Protein AF-0000000068885981 (afdb_homodimer)

InterPro domains:
  IPR002775 DNA/RNA-binding protein Alba-like [PF01918] (12-82)

Structure (mmCIF, N/CA/C/O backbone):
data_AF-0000000068885981-model_v1
#
loop_
_entity.id
_entity.type
_entity.pdbx_description
1 polymer '(Perigord truffle) hypothetical protein'
#
loop_
_atom_site.group_PDB
_atom_site.id
_atom_site.type_symbol
_atom_site.label_atom_id
_atom_site.label_alt_id
_atom_site.label_comp_id
_atom_site.label_asym_id
_atom_site.label_entity_id
_atom_site.label_seq_id
_atom_site.pdbx_PDB_ins_code
_atom_site.Cartn_x
_atom_site.Cartn_y
_atom_site.Cartn_z
_atom_site.occupancy
_atom_site.B_iso_or_equiv
_atom_site.auth_seq_id
_atom_site.auth_comp_id
_atom_site.auth_asym_id
_atom_site.auth_atom_id
_atom_site.pdbx_PDB_model_num
ATOM 1 N N . MET A 1 1 ? -24.219 -16.062 10.859 1 41.56 1 MET A N 1
ATOM 2 C CA . MET A 1 1 ? -23.25 -16.016 9.758 1 41.56 1 MET A CA 1
ATOM 3 C C . MET A 1 1 ? -21.891 -15.562 10.242 1 41.56 1 MET A C 1
ATOM 5 O O . MET A 1 1 ? -21.781 -14.555 10.938 1 41.56 1 MET A O 1
ATOM 9 N N . ASP A 1 2 ? -21.031 -16.375 10.609 1 55.06 2 ASP A N 1
ATOM 10 C CA . ASP A 1 2 ? -19.75 -16.172 11.273 1 55.06 2 ASP A CA 1
ATOM 11 C C . ASP A 1 2 ? -18.938 -15.062 10.594 1 55.06 2 ASP A C 1
ATOM 13 O O . ASP A 1 2 ? -18.734 -15.102 9.383 1 55.06 2 ASP A O 1
ATOM 17 N N . SER A 1 3 ? -18.906 -13.836 11.117 1 69.44 3 SER A N 1
ATOM 18 C CA . SER A 1 3 ? -18.312 -12.594 10.656 1 69.44 3 SER A CA 1
ATOM 19 C C . SER A 1 3 ? -16.859 -12.812 10.227 1 69.44 3 SER A C 1
ATOM 21 O O . SER A 1 3 ? -16.094 -13.477 10.922 1 69.44 3 SER A O 1
ATOM 23 N N . PHE A 1 4 ? -16.562 -12.805 8.914 1 81.62 4 PHE A N 1
ATOM 24 C CA . PHE A 1 4 ? -15.203 -12.938 8.383 1 81.62 4 PHE A CA 1
ATOM 25 C C . PHE A 1 4 ? -14.227 -12.086 9.188 1 81.62 4 PHE A C 1
ATOM 27 O O . PHE A 1 4 ? -14.492 -10.906 9.445 1 81.62 4 PHE A O 1
ATOM 34 N N . ASP A 1 5 ? -13.242 -12.789 9.75 1 86.81 5 ASP A N 1
ATOM 35 C CA . ASP A 1 5 ? -12.164 -12.133 10.484 1 86.81 5 ASP A CA 1
ATOM 36 C C . ASP A 1 5 ? -10.875 -12.117 9.664 1 86.81 5 ASP A C 1
ATOM 38 O O . ASP A 1 5 ? -10.273 -13.164 9.422 1 86.81 5 ASP A O 1
ATOM 42 N N . PRO A 1 6 ? -10.359 -10.914 9.297 1 87.25 6 PRO A N 1
ATOM 43 C CA . PRO A 1 6 ? -9.133 -10.82 8.508 1 87.25 6 PRO A CA 1
ATOM 44 C C . PRO A 1 6 ? -7.938 -11.484 9.195 1 87.25 6 PRO A C 1
ATOM 46 O O . PRO A 1 6 ? -6.992 -11.898 8.523 1 87.25 6 PRO A O 1
ATOM 49 N N . SER A 1 7 ? -8 -11.539 10.508 1 86.44 7 SER A N 1
ATOM 50 C CA . SER A 1 7 ? -6.895 -12.125 11.258 1 86.44 7 SER A CA 1
ATOM 51 C C . SER A 1 7 ? -6.809 -13.625 11.039 1 86.44 7 SER A C 1
ATOM 53 O O . SER A 1 7 ? -5.801 -14.25 11.375 1 86.44 7 SER A O 1
ATOM 55 N N . SER A 1 8 ? -7.82 -14.289 10.484 1 89.19 8 SER A N 1
ATOM 56 C CA . SER A 1 8 ? -7.828 -15.719 10.211 1 89.19 8 SER A CA 1
ATOM 57 C C . SER A 1 8 ? -7.039 -16.047 8.945 1 89.19 8 SER A C 1
ATOM 59 O O . SER A 1 8 ? -6.727 -17.203 8.688 1 89.19 8 SER A O 1
ATOM 61 N N . ILE A 1 9 ? -6.707 -15.031 8.188 1 94.44 9 ILE A N 1
ATOM 62 C CA . ILE A 1 9 ? -5.957 -15.242 6.953 1 94.44 9 ILE A CA 1
ATOM 63 C C . ILE A 1 9 ? -4.5 -15.555 7.281 1 94.44 9 ILE A C 1
ATOM 65 O O . ILE A 1 9 ? -3.859 -14.836 8.055 1 94.44 9 ILE A O 1
ATOM 69 N N . PRO A 1 10 ? -3.988 -16.734 6.762 1 95.56 10 PRO A N 1
ATOM 70 C CA . PRO A 1 10 ? -2.568 -17.031 6.973 1 95.56 10 PRO A CA 1
ATOM 71 C C . PRO A 1 10 ? -1.664 -15.859 6.594 1 95.56 10 PRO A C 1
ATOM 73 O O . PRO A 1 10 ? -1.865 -15.227 5.551 1 95.56 10 PRO A O 1
ATOM 76 N N . THR A 1 11 ? -0.691 -15.586 7.445 1 96.94 11 THR A N 1
ATOM 77 C CA . THR A 1 11 ? 0.156 -14.414 7.273 1 96.94 11 THR A CA 1
ATOM 78 C C . THR A 1 11 ? 1.596 -14.82 6.98 1 96.94 11 THR A C 1
ATOM 80 O O . THR A 1 11 ? 2.129 -15.734 7.613 1 96.94 11 THR A O 1
ATOM 83 N N . VAL A 1 12 ? 2.17 -14.188 5.996 1 97.69 12 VAL A N 1
ATOM 84 C CA . VAL A 1 12 ? 3.596 -14.273 5.695 1 97.69 12 VAL A CA 1
ATOM 85 C C . VAL A 1 12 ? 4.277 -12.945 6.027 1 97.69 12 VAL A C 1
ATOM 87 O O . VAL A 1 12 ? 4.102 -11.961 5.312 1 97.69 12 VAL A O 1
ATOM 90 N N . SER A 1 13 ? 5.027 -12.945 7.055 1 97.25 13 SER A N 1
ATOM 91 C CA . SER A 1 13 ? 5.766 -11.75 7.449 1 97.25 13 SER A CA 1
ATOM 92 C C . SER A 1 13 ? 7.086 -11.641 6.691 1 97.25 13 SER A C 1
ATOM 94 O O . SER A 1 13 ? 7.812 -12.625 6.555 1 97.25 13 SER A O 1
ATOM 96 N N . ILE A 1 14 ? 7.391 -10.445 6.289 1 97.5 14 ILE A N 1
ATOM 97 C CA . ILE A 1 14 ? 8.586 -10.227 5.488 1 97.5 14 ILE A CA 1
ATOM 98 C C . ILE A 1 14 ? 9.617 -9.438 6.305 1 97.5 14 ILE A C 1
ATOM 100 O O . ILE A 1 14 ? 9.289 -8.406 6.895 1 97.5 14 ILE A O 1
ATOM 104 N N . ILE A 1 15 ? 10.781 -9.93 6.293 1 95.31 15 ILE A N 1
ATOM 105 C CA . ILE A 1 15 ? 11.906 -9.203 6.867 1 95.31 15 ILE A CA 1
ATOM 106 C C . ILE A 1 15 ? 13.031 -9.102 5.84 1 95.31 15 ILE A C 1
ATOM 108 O O . ILE A 1 15 ? 12.961 -9.703 4.77 1 95.31 15 ILE A O 1
ATOM 112 N N . SER A 1 16 ? 14.102 -8.359 6.195 1 93.06 16 SER A N 1
ATOM 113 C CA . SER A 1 16 ? 15.164 -8.031 5.25 1 93.06 16 SER A CA 1
ATOM 114 C C . SER A 1 16 ? 15.922 -9.281 4.82 1 93.06 16 SER A C 1
ATOM 116 O O . SER A 1 16 ? 16.391 -9.367 3.684 1 93.06 16 SER A O 1
ATOM 118 N N . SER A 1 17 ? 15.992 -10.234 5.637 1 94.56 17 SER A N 1
ATOM 119 C CA . SER A 1 17 ? 16.828 -11.398 5.367 1 94.56 17 SER A CA 1
ATOM 120 C C . SER A 1 17 ? 16.078 -12.43 4.527 1 94.56 17 SER A C 1
ATOM 122 O O . SER A 1 17 ? 16.688 -13.391 4.039 1 94.56 17 SER A O 1
ATOM 124 N N . HIS A 1 18 ? 14.828 -12.234 4.332 1 94.88 18 HIS A N 1
ATOM 125 C CA . HIS A 1 18 ? 14.031 -13.234 3.645 1 94.88 18 HIS A CA 1
ATOM 126 C C . HIS A 1 18 ? 14.328 -13.25 2.15 1 94.88 18 HIS A C 1
ATOM 128 O O . HIS A 1 18 ? 14.57 -12.203 1.553 1 94.88 18 HIS A O 1
ATOM 134 N N . SER A 1 19 ? 14.258 -14.406 1.584 1 96.06 19 SER A N 1
ATOM 135 C CA . SER A 1 19 ? 14.328 -14.609 0.14 1 96.06 19 SER A CA 1
ATOM 136 C C . SER A 1 19 ? 12.977 -14.391 -0.517 1 96.06 19 SER A C 1
ATOM 138 O O . SER A 1 19 ? 11.969 -14.961 -0.089 1 96.06 19 SER A O 1
ATOM 140 N N . ILE A 1 20 ? 12.984 -13.641 -1.574 1 96.25 20 ILE A N 1
ATOM 141 C CA . ILE A 1 20 ? 11.758 -13.367 -2.318 1 96.25 20 ILE A CA 1
ATOM 142 C C . ILE A 1 20 ? 11.188 -14.68 -2.867 1 96.25 20 ILE A C 1
ATOM 144 O O . ILE A 1 20 ? 9.984 -14.93 -2.762 1 96.25 20 ILE A O 1
ATOM 148 N N . SER A 1 21 ? 12.031 -15.531 -3.33 1 97.12 21 SER A N 1
ATOM 149 C CA . SER A 1 21 ? 11.609 -16.781 -3.959 1 97.12 21 SER A CA 1
ATOM 150 C C . SER A 1 21 ? 10.945 -17.719 -2.949 1 97.12 21 SER A C 1
ATOM 152 O O . SER A 1 21 ? 9.883 -18.281 -3.221 1 97.12 21 SER A O 1
ATOM 154 N N . LYS A 1 22 ? 11.516 -17.828 -1.83 1 97.69 22 LYS A N 1
ATOM 155 C CA . LYS A 1 22 ? 10.984 -18.719 -0.81 1 97.69 22 LYS A CA 1
ATOM 156 C C . LYS A 1 22 ? 9.633 -18.219 -0.294 1 97.69 22 LYS A C 1
ATOM 158 O O . LYS A 1 22 ? 8.703 -19.016 -0.123 1 97.69 22 LYS A O 1
ATOM 163 N N . LYS A 1 23 ? 9.602 -16.969 -0.088 1 98.06 23 LYS A N 1
ATOM 164 C CA . LYS A 1 23 ? 8.352 -16.406 0.41 1 98.06 23 LYS A CA 1
ATOM 165 C C . LYS A 1 23 ? 7.254 -16.469 -0.646 1 98.06 23 LYS A C 1
ATOM 167 O O . LYS A 1 23 ? 6.086 -16.688 -0.319 1 98.06 23 LYS A O 1
ATOM 172 N N . THR A 1 24 ? 7.645 -16.312 -1.895 1 97.88 24 THR A N 1
ATOM 173 C CA . THR A 1 24 ? 6.688 -16.484 -2.982 1 97.88 24 THR A CA 1
ATOM 174 C C . THR A 1 24 ? 6.133 -17.906 -3.008 1 97.88 24 THR A C 1
ATOM 176 O O . THR A 1 24 ? 4.922 -18.109 -3.119 1 97.88 24 THR A O 1
ATOM 179 N N . THR A 1 25 ? 7.023 -18.828 -2.838 1 97.62 25 THR A N 1
ATOM 180 C CA . THR A 1 25 ? 6.629 -20.234 -2.838 1 97.62 25 THR A CA 1
ATOM 181 C C . THR A 1 25 ? 5.668 -20.516 -1.69 1 97.62 25 THR A C 1
ATOM 183 O O . THR A 1 25 ? 4.68 -21.234 -1.87 1 97.62 25 THR A O 1
ATOM 186 N N . ARG A 1 26 ? 5.898 -19.953 -0.603 1 97.62 26 ARG A N 1
ATOM 187 C CA . ARG A 1 26 ? 5.027 -20.125 0.556 1 97.62 26 ARG A CA 1
ATOM 188 C C . ARG A 1 26 ? 3.645 -19.547 0.298 1 97.62 26 ARG A C 1
ATOM 190 O O . ARG A 1 26 ? 2.631 -20.156 0.632 1 97.62 26 ARG A O 1
ATOM 197 N N . CYS A 1 27 ? 3.605 -18.406 -0.226 1 98.12 27 CYS A N 1
ATOM 198 C CA . CYS A 1 27 ? 2.326 -17.797 -0.556 1 98.12 27 CYS A CA 1
ATOM 199 C C . CYS A 1 27 ? 1.526 -18.672 -1.512 1 98.12 27 CYS A C 1
ATOM 201 O O . CYS A 1 27 ? 0.333 -18.891 -1.302 1 98.12 27 CYS A O 1
ATOM 203 N N . LEU A 1 28 ? 2.238 -19.172 -2.514 1 97.44 28 LEU A N 1
ATOM 204 C CA . LEU A 1 28 ? 1.564 -19.969 -3.527 1 97.44 28 LEU A CA 1
ATOM 205 C C . LEU A 1 28 ? 1.061 -21.281 -2.932 1 97.44 28 LEU A C 1
ATOM 207 O O . LEU A 1 28 ? -0.019 -21.766 -3.291 1 97.44 28 LEU A O 1
ATOM 211 N N . ALA A 1 29 ? 1.782 -21.828 -2.035 1 96.31 29 ALA A N 1
ATOM 212 C CA . ALA A 1 29 ? 1.357 -23.062 -1.37 1 96.31 29 ALA A CA 1
ATOM 213 C C . ALA A 1 29 ? 0.078 -22.828 -0.569 1 96.31 29 ALA A C 1
ATOM 215 O O . ALA A 1 29 ? -0.763 -23.734 -0.467 1 96.31 29 ALA A O 1
ATOM 216 N N . THR A 1 30 ? -0.037 -21.688 0.001 1 95.44 30 THR A N 1
ATOM 217 C CA . THR A 1 30 ? -1.224 -21.328 0.769 1 95.44 30 THR A CA 1
ATOM 218 C C . THR A 1 30 ? -2.426 -21.141 -0.151 1 95.44 30 THR A C 1
ATOM 220 O O . THR A 1 30 ? -3.545 -21.516 0.192 1 95.44 30 THR A O 1
ATOM 223 N N . LEU A 1 31 ? -2.197 -20.625 -1.309 1 95.88 31 LEU A N 1
ATOM 224 C CA . LEU A 1 31 ? -3.262 -20.281 -2.242 1 95.88 31 LEU A CA 1
ATOM 225 C C . LEU A 1 31 ? -3.676 -21.484 -3.074 1 95.88 31 LEU A C 1
ATOM 227 O O . LEU A 1 31 ? -4.773 -21.516 -3.631 1 95.88 31 LEU A O 1
ATOM 231 N N . PHE A 1 32 ? -2.766 -22.359 -3.207 1 94.38 32 PHE A N 1
ATOM 232 C CA . PHE A 1 32 ? -2.998 -23.578 -3.967 1 94.38 32 PHE A CA 1
ATOM 233 C C . PHE A 1 32 ? -2.629 -24.812 -3.141 1 94.38 32 PHE A C 1
ATOM 235 O O . PHE A 1 32 ? -1.696 -25.531 -3.482 1 94.38 32 PHE A O 1
ATOM 242 N N . PRO A 1 33 ? -3.506 -25.078 -2.213 1 91.5 33 PRO A N 1
ATOM 243 C CA . PRO A 1 33 ? -3.18 -26.234 -1.389 1 91.5 33 PRO A CA 1
ATOM 244 C C . PRO A 1 33 ? -3.283 -27.562 -2.158 1 91.5 33 PRO A C 1
ATOM 246 O O . PRO A 1 33 ? -4.121 -27.688 -3.053 1 91.5 33 PRO A O 1
ATOM 249 N N . ILE A 1 34 ? -2.4 -28.453 -1.733 1 87.94 34 ILE A N 1
ATOM 250 C CA . ILE A 1 34 ? -2.379 -29.766 -2.363 1 87.94 34 ILE A CA 1
ATOM 251 C C . ILE A 1 34 ? -3.668 -30.516 -2.035 1 87.94 34 ILE A C 1
ATOM 253 O O . ILE A 1 34 ? -4.285 -31.109 -2.918 1 87.94 34 ILE A O 1
ATOM 257 N N . GLN A 1 35 ? -4.027 -30.391 -0.709 1 85.12 35 GLN A N 1
ATOM 258 C CA . GLN A 1 35 ? -5.289 -31 -0.295 1 85.12 35 GLN A CA 1
ATOM 259 C C . GLN A 1 35 ? -6.348 -29.922 -0.031 1 85.12 35 GLN A C 1
ATOM 261 O O . GLN A 1 35 ? -6.047 -28.875 0.551 1 85.12 35 GLN A O 1
ATOM 266 N N . PRO A 1 36 ? -7.512 -30.188 -0.607 1 76.31 36 PRO A N 1
ATOM 267 C CA . PRO A 1 36 ? -8.562 -29.219 -0.318 1 76.31 36 PRO A CA 1
ATOM 268 C C . PRO A 1 36 ? -8.781 -29 1.179 1 76.31 36 PRO A C 1
ATOM 270 O O . PRO A 1 36 ? -8.672 -29.953 1.962 1 76.31 36 PRO A O 1
ATOM 273 N N . PRO A 1 37 ? -8.891 -27.766 1.442 1 73.19 37 PRO A N 1
ATOM 274 C CA . PRO A 1 37 ? -9.117 -27.516 2.865 1 73.19 37 PRO A CA 1
ATOM 275 C C . PRO A 1 37 ? -10.336 -28.25 3.414 1 73.19 37 PRO A C 1
ATOM 277 O O . PRO A 1 37 ? -11.312 -28.469 2.688 1 73.19 37 PRO A O 1
ATOM 280 N N . THR A 1 38 ? -10.094 -28.719 4.562 1 70.06 38 THR A N 1
ATOM 281 C CA . THR A 1 38 ? -11.164 -29.484 5.211 1 70.06 38 THR A CA 1
ATOM 282 C C . THR A 1 38 ? -12.336 -28.562 5.562 1 70.06 38 THR A C 1
ATOM 284 O O . THR A 1 38 ? -13.484 -29.016 5.598 1 70.06 38 THR A O 1
ATOM 287 N N . THR A 1 39 ? -12.062 -27.422 5.84 1 68.81 39 THR A N 1
ATOM 288 C CA . THR A 1 39 ? -13.102 -26.438 6.129 1 68.81 39 THR A CA 1
ATOM 289 C C . THR A 1 39 ? -13.141 -25.344 5.059 1 68.81 39 THR A C 1
ATOM 291 O O . THR A 1 39 ? -12.109 -25.016 4.469 1 68.81 39 THR A O 1
ATOM 294 N N . PRO A 1 40 ? -14.422 -25.031 4.801 1 65 40 PRO A N 1
ATOM 295 C CA . PRO A 1 40 ? -14.5 -23.922 3.85 1 65 40 PRO A CA 1
ATOM 296 C C . PRO A 1 40 ? -13.633 -22.719 4.262 1 65 40 PRO A C 1
ATOM 298 O O . PRO A 1 40 ? -13.781 -22.219 5.375 1 65 40 PRO A O 1
ATOM 301 N N . SER A 1 41 ? -12.516 -22.734 3.643 1 78.06 41 SER A N 1
ATOM 302 C CA . SER A 1 41 ? -11.648 -21.609 3.992 1 78.06 41 SER A CA 1
ATOM 303 C C . SER A 1 41 ? -11.312 -20.766 2.766 1 78.06 41 SER A C 1
ATOM 305 O O . SER A 1 41 ? -11.273 -21.281 1.646 1 78.06 41 SER A O 1
ATOM 307 N N . VAL A 1 42 ? -11.367 -19.469 2.943 1 87.12 42 VAL A N 1
ATOM 308 C CA . VAL A 1 42 ? -10.969 -18.547 1.884 1 87.12 42 VAL A CA 1
ATOM 309 C C . VAL A 1 42 ? -9.477 -18.703 1.592 1 87.12 42 VAL A C 1
ATOM 311 O O . VAL A 1 42 ? -8.656 -18.688 2.51 1 87.12 42 VAL A O 1
ATOM 314 N N . LEU A 1 43 ? -9.156 -19.125 0.352 1 94.75 43 LEU A N 1
ATOM 315 C CA . LEU A 1 43 ? -7.762 -19.234 -0.058 1 94.75 43 LEU A CA 1
ATOM 316 C C . LEU A 1 43 ? -7.145 -17.859 -0.245 1 94.75 43 LEU A C 1
ATOM 318 O O . LEU A 1 43 ? -7.281 -17.25 -1.309 1 94.75 43 LEU A O 1
ATOM 322 N N . ALA A 1 44 ? -6.586 -17.422 0.861 1 97.19 44 ALA A N 1
ATOM 323 C CA . ALA A 1 44 ? -6.012 -16.078 0.913 1 97.19 44 ALA A CA 1
ATOM 324 C C . ALA A 1 44 ? -4.719 -16.062 1.726 1 97.19 44 ALA A C 1
ATOM 326 O O . ALA A 1 44 ? -4.492 -16.953 2.551 1 97.19 44 ALA A O 1
ATOM 327 N N . VAL A 1 45 ? -3.902 -15.141 1.406 1 98.19 45 VAL A N 1
ATOM 328 C CA . VAL A 1 45 ? -2.666 -14.945 2.154 1 98.19 45 VAL A CA 1
ATOM 329 C C . VAL A 1 45 ? -2.463 -13.453 2.426 1 98.19 45 VAL A C 1
ATOM 331 O O . VAL A 1 45 ? -2.803 -12.609 1.591 1 98.19 45 VAL A O 1
ATOM 334 N N . ALA A 1 46 ? -1.948 -13.133 3.6 1 98.44 46 ALA A N 1
ATOM 335 C CA . ALA A 1 46 ? -1.544 -11.781 3.957 1 98.44 46 ALA A CA 1
ATOM 336 C C . ALA A 1 46 ? -0.024 -11.641 3.967 1 98.44 46 ALA A C 1
ATOM 338 O O . ALA A 1 46 ? 0.663 -12.352 4.707 1 98.44 46 ALA A O 1
ATOM 339 N N . ILE A 1 47 ? 0.437 -10.742 3.125 1 98.5 47 ILE A N 1
ATOM 340 C CA . ILE A 1 47 ? 1.857 -10.406 3.107 1 98.5 47 ILE A CA 1
ATOM 341 C C . ILE A 1 47 ? 2.098 -9.125 3.902 1 98.5 47 ILE A C 1
ATOM 343 O O . ILE A 1 47 ? 1.608 -8.055 3.529 1 98.5 47 ILE A O 1
ATOM 347 N N . VAL A 1 48 ? 2.91 -9.242 4.957 1 97.5 48 VAL A N 1
ATOM 348 C CA . VAL A 1 48 ? 3.047 -8.125 5.887 1 97.5 48 VAL A CA 1
ATOM 349 C C . VAL A 1 48 ? 4.512 -7.699 5.973 1 97.5 48 VAL A C 1
ATOM 351 O O . VAL A 1 48 ? 5.398 -8.539 6.145 1 97.5 48 VAL A O 1
ATOM 354 N N . ALA A 1 49 ? 4.73 -6.434 5.867 1 97 49 ALA A N 1
ATOM 355 C CA . ALA A 1 49 ? 6.098 -5.922 5.922 1 97 49 ALA A CA 1
ATOM 356 C C . ALA A 1 49 ? 6.137 -4.527 6.543 1 97 49 ALA A C 1
ATOM 358 O O . ALA A 1 49 ? 5.242 -3.713 6.309 1 97 49 ALA A O 1
ATOM 359 N N . LYS A 1 50 ? 7.191 -4.285 7.309 1 93 50 LYS A N 1
ATOM 360 C CA . LYS A 1 50 ? 7.508 -2.91 7.676 1 93 50 LYS A CA 1
ATOM 361 C C . LYS A 1 50 ? 7.906 -2.092 6.449 1 93 50 LYS A C 1
ATOM 363 O O . LYS A 1 50 ? 8.273 -2.652 5.414 1 93 50 LYS A O 1
ATOM 368 N N . SER A 1 51 ? 7.879 -0.795 6.668 1 91.5 51 SER A N 1
ATOM 369 C CA . SER A 1 51 ? 8.141 0.103 5.547 1 91.5 51 SER A CA 1
ATOM 370 C C . SER A 1 51 ? 9.531 -0.127 4.965 1 91.5 51 SER A C 1
ATOM 372 O O . SER A 1 51 ? 9.727 -0.011 3.752 1 91.5 51 SER A O 1
ATOM 374 N N . THR A 1 52 ? 10.492 -0.482 5.758 1 90.12 52 THR A N 1
ATOM 375 C CA . THR A 1 52 ? 11.875 -0.617 5.32 1 90.12 52 THR A CA 1
ATOM 376 C C . THR A 1 52 ? 12.023 -1.767 4.328 1 90.12 52 THR A C 1
ATOM 378 O O . THR A 1 52 ? 12.969 -1.794 3.535 1 90.12 52 THR A O 1
ATOM 381 N N . VAL A 1 53 ? 11.117 -2.727 4.312 1 94.25 53 VAL A N 1
ATOM 382 C CA . VAL A 1 53 ? 11.203 -3.854 3.391 1 94.25 53 VAL A CA 1
ATOM 383 C C . VAL A 1 53 ? 9.914 -3.938 2.564 1 94.25 53 VAL A C 1
ATOM 385 O O . VAL A 1 53 ? 9.578 -5 2.045 1 94.25 53 VAL A O 1
ATOM 388 N N . ALA A 1 54 ? 9.242 -2.861 2.473 1 96 54 ALA A N 1
ATOM 389 C CA . ALA A 1 54 ? 7.98 -2.807 1.733 1 96 54 ALA A CA 1
ATOM 390 C C . ALA A 1 54 ? 8.18 -3.215 0.277 1 96 54 ALA A C 1
ATOM 392 O O . ALA A 1 54 ? 7.32 -3.871 -0.315 1 96 54 ALA A O 1
ATOM 393 N N . SER A 1 55 ? 9.266 -2.893 -0.292 1 94.56 55 SER A N 1
ATOM 394 C CA . SER A 1 55 ? 9.539 -3.229 -1.687 1 94.56 55 SER A CA 1
ATOM 395 C C . SER A 1 55 ? 9.555 -4.738 -1.898 1 94.56 55 SER A C 1
ATOM 397 O O . SER A 1 55 ? 9.086 -5.23 -2.926 1 94.56 55 SER A O 1
ATOM 399 N N . LYS A 1 56 ? 10.086 -5.422 -0.968 1 95.19 56 LYS A N 1
ATOM 400 C CA . LYS A 1 56 ? 10.125 -6.879 -1.059 1 95.19 56 LYS A CA 1
ATOM 401 C C . LYS A 1 56 ? 8.719 -7.469 -1.047 1 95.19 56 LYS A C 1
ATOM 403 O O . LYS A 1 56 ? 8.398 -8.344 -1.853 1 95.19 56 LYS A O 1
ATOM 408 N N . ALA A 1 57 ? 7.914 -6.973 -0.162 1 97.81 57 ALA A N 1
ATOM 409 C CA . ALA A 1 57 ? 6.531 -7.434 -0.083 1 97.81 57 ALA A CA 1
ATOM 410 C C . ALA A 1 57 ? 5.789 -7.168 -1.39 1 97.81 57 ALA A C 1
ATOM 412 O O . ALA A 1 57 ? 5.047 -8.023 -1.874 1 97.81 57 ALA A O 1
ATOM 413 N N . ILE A 1 58 ? 6.023 -6.035 -1.908 1 97.25 58 ILE A N 1
ATOM 414 C CA . ILE A 1 58 ? 5.375 -5.648 -3.156 1 97.25 58 ILE A CA 1
ATOM 415 C C . ILE A 1 58 ? 5.828 -6.578 -4.281 1 97.25 58 ILE A C 1
ATOM 417 O O . ILE A 1 58 ? 5.012 -7.039 -5.082 1 97.25 58 ILE A O 1
ATOM 421 N N . THR A 1 59 ? 7.113 -6.852 -4.328 1 94.31 59 THR A N 1
ATOM 422 C CA . THR A 1 59 ? 7.656 -7.754 -5.34 1 94.31 59 THR A CA 1
ATOM 423 C C . THR A 1 59 ? 7.035 -9.141 -5.219 1 94.31 59 THR A C 1
ATOM 425 O O . THR A 1 59 ? 6.617 -9.727 -6.215 1 94.31 59 THR A O 1
ATOM 428 N N . ILE A 1 60 ? 6.953 -9.617 -4.07 1 97.12 60 ILE A N 1
ATOM 429 C CA . ILE A 1 60 ? 6.363 -10.93 -3.818 1 97.12 60 ILE A CA 1
ATOM 430 C C . ILE A 1 60 ? 4.91 -10.938 -4.289 1 97.12 60 ILE A C 1
ATOM 432 O O . ILE A 1 60 ? 4.48 -11.859 -4.984 1 97.12 60 ILE A O 1
ATOM 436 N N . ALA A 1 61 ? 4.199 -9.93 -3.922 1 97.5 61 ALA A N 1
ATOM 437 C CA . ALA A 1 61 ? 2.797 -9.836 -4.316 1 97.5 61 ALA A CA 1
ATOM 438 C C . ALA A 1 61 ? 2.65 -9.875 -5.836 1 97.5 61 ALA A C 1
ATOM 440 O O . ALA A 1 61 ? 1.769 -10.555 -6.363 1 97.5 61 ALA A O 1
ATOM 441 N N . GLU A 1 62 ? 3.512 -9.164 -6.492 1 94.75 62 GLU A N 1
ATOM 442 C CA . GLU A 1 62 ? 3.443 -9.109 -7.949 1 94.75 62 GLU A CA 1
ATOM 443 C C . GLU A 1 62 ? 3.719 -10.477 -8.57 1 94.75 62 GLU A C 1
ATOM 445 O O . GLU A 1 62 ? 3.039 -10.883 -9.516 1 94.75 62 GLU A O 1
ATOM 450 N N . ILE A 1 63 ? 4.664 -11.117 -8.117 1 94.19 63 ILE A N 1
ATOM 451 C CA . ILE A 1 63 ? 5.008 -12.438 -8.633 1 94.19 63 ILE A CA 1
ATOM 452 C C . ILE A 1 63 ? 3.859 -13.406 -8.367 1 94.19 63 ILE A C 1
ATOM 454 O O . ILE A 1 63 ? 3.486 -14.188 -9.25 1 94.19 63 ILE A O 1
ATOM 458 N N . VAL A 1 64 ? 3.297 -13.359 -7.184 1 96.56 64 VAL A N 1
ATOM 459 C CA . VAL A 1 64 ? 2.189 -14.227 -6.805 1 96.56 64 VAL A CA 1
ATOM 460 C C . VAL A 1 64 ? 1.01 -14 -7.746 1 96.56 64 VAL A C 1
ATOM 462 O O . VAL A 1 64 ? 0.442 -14.961 -8.281 1 96.56 64 VAL A O 1
ATOM 465 N N . LYS A 1 65 ? 0.663 -12.781 -8.016 1 95.5 65 LYS A N 1
ATOM 466 C CA . LYS A 1 65 ? -0.438 -12.453 -8.922 1 95.5 65 LYS A CA 1
ATOM 467 C C . LYS A 1 65 ? -0.164 -12.969 -10.328 1 95.5 65 LYS A C 1
ATOM 469 O O . LYS A 1 65 ? -1.053 -13.531 -10.977 1 95.5 65 LYS A O 1
ATOM 474 N N . ARG A 1 66 ? 1.009 -12.773 -10.75 1 92.62 66 ARG A N 1
ATOM 475 C CA . ARG A 1 66 ? 1.387 -13.234 -12.078 1 92.62 66 ARG A CA 1
ATOM 476 C C . ARG A 1 66 ? 1.26 -14.75 -12.188 1 92.62 66 ARG A C 1
ATOM 478 O O . ARG A 1 66 ? 0.78 -15.273 -13.203 1 92.62 66 ARG A O 1
ATOM 485 N N . ARG A 1 67 ? 1.72 -15.383 -11.195 1 94.44 67 ARG A N 1
ATOM 486 C CA . ARG A 1 67 ? 1.663 -16.844 -11.195 1 94.44 67 ARG A CA 1
ATOM 487 C C . ARG A 1 67 ? 0.219 -17.328 -11.188 1 94.44 67 ARG A C 1
ATOM 489 O O . ARG A 1 67 ? -0.115 -18.297 -11.867 1 94.44 67 ARG A O 1
ATOM 496 N N . ILE A 1 68 ? -0.613 -16.688 -10.469 1 95.75 68 ILE A N 1
ATOM 497 C CA . ILE A 1 68 ? -2.029 -17.031 -10.461 1 95.75 68 ILE A CA 1
ATOM 498 C C . ILE A 1 68 ? -2.615 -16.859 -11.859 1 95.75 68 ILE A C 1
ATOM 500 O O . ILE A 1 68 ? -3.312 -17.75 -12.359 1 95.75 68 ILE A O 1
ATOM 504 N N . SER A 1 69 ? -2.271 -15.812 -12.461 1 92.69 69 SER A N 1
ATOM 505 C CA . SER A 1 69 ? -2.797 -15.484 -13.781 1 92.69 69 SER A CA 1
ATOM 506 C C . SER A 1 69 ? -2.311 -16.484 -14.836 1 92.69 69 SER A C 1
ATOM 508 O O . SER A 1 69 ? -3.045 -16.812 -15.758 1 92.69 69 SER A O 1
ATOM 510 N N . THR A 1 70 ? -1.077 -16.828 -14.703 1 90.88 70 THR A N 1
ATOM 511 C CA . THR A 1 70 ? -0.5 -17.781 -15.648 1 90.88 70 THR A CA 1
ATOM 512 C C . THR A 1 70 ? -1.248 -19.109 -15.602 1 90.88 70 THR A C 1
ATOM 514 O O . THR A 1 70 ? -1.277 -19.844 -16.594 1 90.88 70 THR A O 1
ATOM 517 N N . GLN A 1 71 ? -1.884 -19.391 -14.484 1 90.5 71 GLN A N 1
ATOM 518 C CA . GLN A 1 71 ? -2.672 -20.609 -14.336 1 90.5 71 GLN A CA 1
ATOM 519 C C . GLN A 1 71 ? -4.102 -20.406 -14.828 1 90.5 71 GLN A C 1
ATOM 521 O O . GLN A 1 71 ? -4.934 -21.312 -14.727 1 90.5 71 GLN A O 1
ATOM 526 N N . GLY A 1 72 ? -4.387 -19.188 -15.297 1 91.12 72 GLY A N 1
ATOM 527 C CA . GLY A 1 72 ? -5.711 -18.875 -15.82 1 91.12 72 GLY A CA 1
ATOM 528 C C . GLY A 1 72 ? -6.719 -18.547 -14.742 1 91.12 72 GLY A C 1
ATOM 529 O O . GLY A 1 72 ? -7.93 -18.594 -14.977 1 91.12 72 GLY A O 1
ATOM 530 N N . GLU A 1 73 ? -6.203 -18.281 -13.531 1 94 73 GLU A N 1
ATOM 531 C CA . GLU A 1 73 ? -7.078 -17.984 -12.406 1 94 73 GLU A CA 1
ATOM 532 C C . GLU A 1 73 ? -7.102 -16.5 -12.094 1 94 73 GLU A C 1
ATOM 534 O O . GLU A 1 73 ? -6.172 -15.766 -12.445 1 94 73 GLU A O 1
ATOM 539 N N . ALA A 1 74 ? -8.188 -16.109 -11.484 1 95.94 74 ALA A N 1
ATOM 540 C CA . ALA A 1 74 ? -8.32 -14.719 -11.062 1 95.94 74 ALA A CA 1
ATOM 541 C C . ALA A 1 74 ? -7.688 -14.5 -9.695 1 95.94 74 ALA A C 1
ATOM 543 O O . ALA A 1 74 ? -7.605 -15.422 -8.883 1 95.94 74 ALA A O 1
ATOM 544 N N . TRP A 1 75 ? -7.215 -13.336 -9.523 1 97.06 75 TRP A N 1
ATOM 545 C CA . TRP A 1 75 ? -6.742 -12.93 -8.203 1 97.06 75 TRP A CA 1
ATOM 546 C C . TRP A 1 75 ? -7.461 -11.672 -7.73 1 97.06 75 TRP A C 1
ATOM 548 O O . TRP A 1 75 ? -7.938 -10.875 -8.547 1 97.06 75 TRP A O 1
ATOM 558 N N . PHE A 1 76 ? -7.508 -11.492 -6.426 1 96.94 76 PHE A N 1
ATOM 559 C CA . PHE A 1 76 ? -8.039 -10.336 -5.727 1 96.94 76 PHE A CA 1
ATOM 560 C C . PHE A 1 76 ? -7.035 -9.812 -4.707 1 96.94 76 PHE A C 1
ATOM 562 O O . PHE A 1 76 ? -6.375 -10.594 -4.02 1 96.94 76 PHE A O 1
ATOM 569 N N . GLN A 1 77 ? -6.977 -8.516 -4.684 1 97 77 GLN A N 1
ATOM 570 C CA . GLN A 1 77 ? -5.977 -7.887 -3.824 1 97 77 GLN A CA 1
ATOM 571 C C . GLN A 1 77 ? -6.605 -6.809 -2.945 1 97 77 GLN A C 1
ATOM 573 O O . GLN A 1 77 ? -7.469 -6.055 -3.4 1 97 77 GLN A O 1
ATOM 578 N N . TYR A 1 78 ? -6.141 -6.688 -1.701 1 97.25 78 TYR A N 1
ATOM 579 C CA . TYR A 1 78 ? -6.496 -5.66 -0.727 1 97.25 78 TYR A CA 1
ATOM 580 C C . TYR A 1 78 ? -5.254 -5.121 -0.026 1 97.25 78 TYR A C 1
ATOM 582 O O . TYR A 1 78 ? -4.473 -5.887 0.544 1 97.25 78 TYR A O 1
ATOM 590 N N . THR A 1 79 ? -5.125 -3.828 -0.039 1 97.06 79 THR A N 1
ATOM 591 C CA . THR A 1 79 ? -3.898 -3.244 0.498 1 97.06 79 THR A CA 1
ATOM 592 C C . THR A 1 79 ? -4.203 -2.367 1.708 1 97.06 79 THR A C 1
ATOM 594 O O . THR A 1 79 ? -5.047 -1.471 1.635 1 97.06 79 THR A O 1
ATOM 597 N N . LYS A 1 80 ? -3.508 -2.664 2.732 1 95.5 80 LYS A N 1
ATOM 598 C CA . LYS A 1 80 ? -3.619 -1.932 3.99 1 95.5 80 LYS A CA 1
ATOM 599 C C . LYS A 1 80 ? -2.293 -1.281 4.367 1 95.5 80 LYS A C 1
ATOM 601 O O . LYS A 1 80 ? -1.245 -1.933 4.336 1 95.5 80 LYS A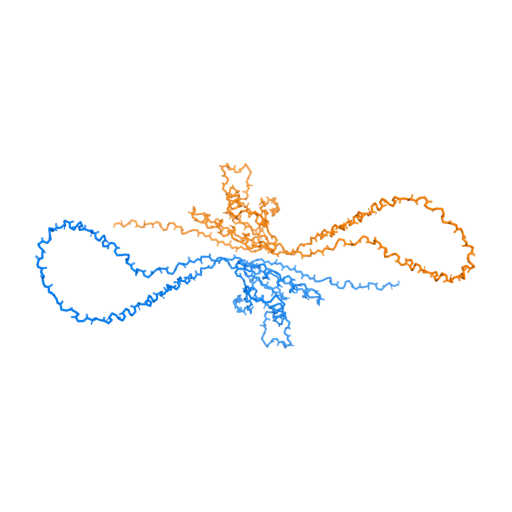 O 1
ATOM 606 N N . LEU A 1 81 ? -2.348 -0.009 4.602 1 95.62 81 LEU A N 1
ATOM 607 C CA . LEU A 1 81 ? -1.2 0.734 5.105 1 95.62 81 LEU A CA 1
ATOM 608 C C . LEU A 1 81 ? -1.534 1.419 6.426 1 95.62 81 LEU A C 1
ATOM 610 O O . LEU A 1 81 ? -2.377 2.318 6.469 1 95.62 81 LEU A O 1
ATOM 614 N N . GLU A 1 82 ? -0.788 1 7.52 1 91.25 82 GLU A N 1
ATOM 615 C CA . GLU A 1 82 ? -1.137 1.55 8.828 1 91.25 82 GLU A CA 1
ATOM 616 C C . GLU A 1 82 ? 0.101 1.724 9.703 1 91.25 82 GLU A C 1
ATOM 618 O O . GLU A 1 82 ? 1.112 1.049 9.5 1 91.25 82 GLU A O 1
ATOM 623 N N . GLY A 1 83 ? -0.019 2.727 10.641 1 85.12 83 GLY A N 1
ATOM 624 C CA . GLY A 1 83 ? 1.025 2.918 11.633 1 85.12 83 GLY A CA 1
ATOM 625 C C . GLY A 1 83 ? 0.869 2.02 12.852 1 85.12 83 GLY A C 1
ATOM 626 O O . GLY A 1 83 ? -0.246 1.804 13.328 1 85.12 83 GLY A O 1
ATOM 627 N N . THR A 1 84 ? 1.903 1.351 13.227 1 76.5 84 THR A N 1
ATOM 628 C CA . THR A 1 84 ? 1.886 0.552 14.445 1 76.5 84 THR A CA 1
ATOM 629 C C . THR A 1 84 ? 2.951 1.037 15.422 1 76.5 84 THR A C 1
ATOM 631 O O . THR A 1 84 ? 3.992 1.553 15.016 1 76.5 84 THR A O 1
ATOM 634 N N . MET A 1 85 ? 2.547 1.011 16.641 1 75.94 85 MET A N 1
ATOM 635 C CA . MET A 1 85 ? 3.508 1.409 17.656 1 75.94 85 MET A CA 1
ATOM 636 C C . MET A 1 85 ? 4.473 0.27 17.984 1 75.94 85 MET A C 1
ATOM 638 O O . MET A 1 85 ? 4.051 -0.872 18.172 1 75.94 85 MET A O 1
ATOM 642 N N . VAL A 1 86 ? 5.742 0.55 17.781 1 67.88 86 VAL A N 1
ATOM 643 C CA . VAL A 1 86 ? 6.746 -0.453 18.109 1 67.88 86 VAL A CA 1
ATOM 644 C C . VAL A 1 86 ? 7.609 0.05 19.266 1 67.88 86 VAL A C 1
ATOM 646 O O . VAL A 1 86 ? 7.895 1.245 19.359 1 67.88 86 VAL A O 1
ATOM 649 N N . GLU A 1 87 ? 7.859 -0.829 20.219 1 68.5 87 GLU A N 1
ATOM 650 C CA . GLU A 1 87 ? 8.727 -0.5 21.344 1 68.5 87 GLU A CA 1
ATOM 651 C C . GLU A 1 87 ? 10.195 -0.533 20.938 1 68.5 87 GLU A C 1
ATOM 653 O O . GLU A 1 87 ? 10.641 -1.467 20.266 1 68.5 87 GLU A O 1
ATOM 658 N N . LEU A 1 88 ? 10.828 0.647 21.078 1 62.28 88 LEU A N 1
ATOM 659 C CA . LEU A 1 88 ? 12.266 0.663 20.812 1 62.28 88 LEU A CA 1
ATOM 660 C C . LEU A 1 88 ? 13.031 0.019 21.953 1 62.28 88 LEU A C 1
ATOM 662 O O . LEU A 1 88 ? 12.742 0.28 23.125 1 62.28 88 LEU A O 1
ATOM 666 N N . LYS A 1 89 ? 13.594 -1.074 21.672 1 57.31 89 LYS A N 1
ATOM 667 C CA . LYS A 1 89 ? 14.422 -1.675 22.719 1 57.31 89 LYS A CA 1
ATOM 668 C C . LYS A 1 89 ? 15.5 -0.707 23.188 1 57.31 89 LYS A C 1
ATOM 670 O O . LYS A 1 89 ? 16.156 -0.056 22.375 1 57.31 89 LYS A O 1
ATOM 675 N N . ALA A 1 90 ? 15.445 -0.3 24.344 1 55.16 90 ALA A N 1
ATOM 676 C CA . ALA A 1 90 ? 16.5 0.497 24.953 1 55.16 90 ALA A CA 1
ATOM 677 C C . ALA A 1 90 ? 17.875 -0.053 24.594 1 55.16 90 ALA A C 1
ATOM 679 O O . ALA A 1 90 ? 18.062 -1.268 24.484 1 55.16 90 ALA A O 1
ATOM 680 N N . PRO A 1 91 ? 18.594 0.827 23.984 1 54.16 91 PRO A N 1
ATOM 681 C CA . PRO A 1 91 ? 19.953 0.316 23.766 1 54.16 91 PRO A CA 1
ATOM 682 C C . PRO A 1 91 ? 20.516 -0.419 24.984 1 54.16 91 PRO A C 1
ATOM 684 O O . PRO A 1 91 ? 20.266 -0.011 26.125 1 54.16 91 PRO A O 1
ATOM 687 N N . LYS A 1 92 ? 20.672 -1.618 24.891 1 47.5 92 LYS A N 1
ATOM 688 C CA . LYS A 1 92 ? 21.359 -2.287 25.984 1 47.5 92 LYS A CA 1
ATOM 689 C C . LYS A 1 92 ? 22.547 -1.458 26.484 1 47.5 92 LYS A C 1
ATOM 691 O O . LYS A 1 92 ? 23.344 -0.986 25.688 1 47.5 92 LYS A O 1
ATOM 696 N N . LYS A 1 93 ? 22.312 -0.689 27.547 1 45.03 93 LYS A N 1
ATOM 697 C CA . LYS A 1 93 ? 23.484 -0.093 28.172 1 45.03 93 LYS A CA 1
ATOM 698 C C . LYS A 1 93 ? 24.688 -1.041 28.109 1 45.03 93 LYS A C 1
ATOM 700 O O . LYS A 1 93 ? 24.594 -2.191 28.531 1 45.03 93 LYS A O 1
ATOM 705 N N . SER A 1 94 ? 25.469 -1.019 27.094 1 42.47 94 SER A N 1
ATOM 706 C CA . SER A 1 94 ? 26.75 -1.729 27.172 1 42.47 94 SER A CA 1
ATOM 707 C C . SER A 1 94 ? 27.359 -1.599 28.562 1 42.47 94 SER A C 1
ATOM 709 O O . SER A 1 94 ? 27.609 -0.488 29.031 1 42.47 94 SER A O 1
ATOM 711 N N . LYS A 1 95 ? 27 -2.369 29.516 1 37.62 95 LYS A N 1
ATOM 712 C CA . LYS A 1 95 ? 27.812 -2.463 30.719 1 37.62 95 LYS A CA 1
ATOM 713 C C . LYS A 1 95 ? 29.297 -2.549 30.375 1 37.62 95 LYS A C 1
ATOM 715 O O . LYS A 1 95 ? 29.766 -3.564 29.844 1 37.62 95 LYS A O 1
ATOM 720 N N . LYS A 1 96 ? 29.828 -1.466 29.844 1 38.62 96 LYS A N 1
ATOM 721 C CA . LYS A 1 96 ? 31.281 -1.487 29.953 1 38.62 96 LYS A CA 1
ATOM 722 C C . LYS A 1 96 ? 31.719 -1.876 31.359 1 38.62 96 LYS A C 1
ATOM 724 O O . LYS A 1 96 ? 31.578 -1.092 32.312 1 38.62 96 LYS A O 1
ATOM 729 N N . GLU A 1 97 ? 31.516 -3.068 31.766 1 37.81 97 GLU A N 1
ATOM 730 C CA . GLU A 1 97 ? 32.312 -3.551 32.906 1 37.81 97 GLU A CA 1
ATOM 731 C C . GLU A 1 97 ? 33.75 -3.09 32.812 1 37.81 97 GLU A C 1
ATOM 733 O O . GLU A 1 97 ? 34.438 -3.383 31.828 1 37.81 97 GLU A O 1
ATOM 738 N N . GLY A 1 98 ? 34.031 -1.845 33.156 1 33.94 98 GLY A N 1
ATOM 739 C CA . GLY A 1 98 ? 35.375 -1.391 33.406 1 33.94 98 GLY A CA 1
ATOM 740 C C . GLY A 1 98 ? 36.25 -2.447 34.062 1 33.94 98 GLY A C 1
ATOM 741 O O . GLY A 1 98 ? 35.969 -2.875 35.188 1 33.94 98 GLY A O 1
ATOM 742 N N . LYS A 1 99 ? 36.719 -3.439 33.281 1 35.97 99 LYS A N 1
ATOM 743 C CA . LYS A 1 99 ? 37.781 -4.312 33.781 1 35.97 99 LYS A CA 1
ATOM 744 C C . LYS A 1 99 ? 38.781 -3.531 34.625 1 35.97 99 LYS A C 1
ATOM 746 O O . LYS A 1 99 ? 39.469 -2.652 34.125 1 35.97 99 LYS A O 1
ATOM 751 N N . GLY A 1 100 ? 38.438 -3.162 35.812 1 33.53 100 GLY A N 1
ATOM 752 C CA . GLY A 1 100 ? 39.281 -2.602 36.875 1 33.53 100 GLY A CA 1
ATOM 753 C C . GLY A 1 100 ? 40.688 -3.184 36.875 1 33.53 100 GLY A C 1
ATOM 754 O O . GLY A 1 100 ? 40.844 -4.398 36.781 1 33.53 100 GLY A O 1
ATOM 755 N N . LYS A 1 101 ? 41.656 -2.459 36.281 1 34.19 101 LYS A N 1
ATOM 756 C CA . LYS A 1 101 ? 43.094 -2.713 36.375 1 34.19 101 LYS A CA 1
ATOM 757 C C . LYS A 1 101 ? 43.469 -3.176 37.75 1 34.19 101 LYS A C 1
ATOM 759 O O . LYS A 1 101 ? 43.25 -2.469 38.75 1 34.19 101 LYS A O 1
ATOM 764 N N . ASN A 1 102 ? 43.344 -4.543 37.938 1 32.53 102 ASN A N 1
ATOM 765 C CA . ASN A 1 102 ? 43.906 -5.137 39.156 1 32.53 102 ASN A CA 1
ATOM 766 C C . ASN A 1 102 ? 45.344 -4.688 39.375 1 32.53 102 ASN A C 1
ATOM 768 O O . ASN A 1 102 ? 46.25 -5.098 38.656 1 32.53 102 ASN A O 1
ATOM 772 N N . LYS A 1 103 ? 45.562 -3.305 39.531 1 30.3 103 LYS A N 1
ATOM 773 C CA . LYS A 1 103 ? 46.875 -2.842 39.969 1 30.3 103 LYS A CA 1
ATOM 774 C C . LYS A 1 103 ? 47.406 -3.689 41.125 1 30.3 103 LYS A C 1
ATOM 776 O O . LYS A 1 103 ? 46.812 -3.736 42.188 1 30.3 103 LYS A O 1
ATOM 781 N N . ASP A 1 104 ? 47.938 -4.844 40.75 1 32.25 104 ASP A N 1
ATOM 782 C CA . ASP A 1 104 ? 48.719 -5.66 41.656 1 32.25 104 ASP A CA 1
ATOM 783 C C . ASP A 1 104 ? 49.719 -4.812 42.438 1 32.25 104 ASP A C 1
ATOM 785 O O . ASP A 1 104 ? 50.781 -4.441 41.875 1 32.25 104 ASP A O 1
ATOM 789 N N . GLN A 1 105 ? 49.219 -3.615 42.938 1 26.98 105 GLN A N 1
ATOM 790 C CA . GLN A 1 105 ? 50.125 -2.818 43.75 1 26.98 105 GLN A CA 1
ATOM 791 C C . GLN A 1 105 ? 50.812 -3.674 44.812 1 26.98 105 GLN A C 1
ATOM 793 O O . GLN A 1 105 ? 50.125 -4.227 45.688 1 26.98 105 GLN A O 1
ATOM 798 N N . ARG A 1 106 ? 51.75 -4.523 44.281 1 28.41 106 ARG A N 1
ATOM 799 C CA . ARG A 1 106 ? 52.75 -5.09 45.188 1 28.41 106 ARG A CA 1
ATOM 800 C C . ARG A 1 106 ? 53.25 -4.035 46.188 1 28.41 106 ARG A C 1
ATOM 802 O O . ARG A 1 106 ? 53.906 -3.072 45.781 1 28.41 106 ARG A O 1
ATOM 809 N N . GLY A 1 107 ? 52.344 -3.615 47.219 1 26.55 107 GLY A N 1
ATOM 810 C CA . GLY A 1 107 ? 52.531 -2.676 48.312 1 26.55 107 GLY A CA 1
ATOM 811 C C . GLY A 1 107 ? 53.844 -2.885 49.062 1 26.55 107 GLY A C 1
ATOM 812 O O . GLY A 1 107 ? 54 -3.879 49.781 1 26.55 107 GLY A O 1
ATOM 813 N N . SER A 1 108 ? 55.031 -2.893 48.219 1 25.84 108 SER A N 1
ATOM 814 C CA . SER A 1 108 ? 56.281 -2.816 48.969 1 25.84 108 SER A CA 1
ATOM 815 C C . SER A 1 108 ? 56.156 -1.831 50.125 1 25.84 108 SER A C 1
ATOM 817 O O . SER A 1 108 ? 55.531 -0.788 50 1 25.84 108 SER A O 1
ATOM 819 N N . GLN A 1 109 ? 56.562 -2.348 51.344 1 25.28 109 GLN A N 1
ATOM 820 C CA . GLN A 1 109 ? 56.531 -1.948 52.719 1 25.28 109 GLN A CA 1
ATOM 821 C C . GLN A 1 109 ? 57.25 -0.633 52.969 1 25.28 109 GLN A C 1
ATOM 823 O O . GLN A 1 109 ? 57.5 -0.233 54.094 1 25.28 109 GLN A O 1
ATOM 828 N N . VAL A 1 110 ? 57.75 -0.061 51.906 1 26.28 110 VAL A N 1
ATOM 829 C CA . VAL A 1 110 ? 58.781 0.831 52.438 1 26.28 110 VAL A CA 1
ATOM 830 C C . VAL A 1 110 ? 58.156 1.806 53.438 1 26.28 110 VAL A C 1
ATOM 832 O O . VAL A 1 110 ? 57 2.195 53.281 1 26.28 110 VAL A O 1
ATOM 835 N N . GLU A 1 111 ? 58.844 1.856 54.625 1 24.61 111 GLU A N 1
ATOM 836 C CA . GLU A 1 111 ? 58.812 2.537 55.906 1 24.61 111 GLU A CA 1
ATOM 837 C C . GLU A 1 111 ? 58.625 4.039 55.719 1 24.61 111 GLU A C 1
ATOM 839 O O . GLU A 1 111 ? 59.156 4.637 54.781 1 24.61 111 GLU A O 1
ATOM 844 N N . LYS A 1 112 ? 57.625 4.594 56.5 1 23.77 112 LYS A N 1
ATOM 845 C CA . LYS A 1 112 ? 56.688 5.707 56.594 1 23.77 112 LYS A CA 1
ATOM 846 C C . LYS A 1 112 ? 57.406 7.012 56.906 1 23.77 112 LYS A C 1
ATOM 848 O O . LYS A 1 112 ? 56.781 8 57.281 1 23.77 112 LYS A O 1
ATOM 853 N N . ALA A 1 113 ? 58.844 7.172 56.719 1 23.64 113 ALA A N 1
ATOM 854 C CA . ALA A 1 113 ? 59.25 8.219 57.656 1 23.64 113 ALA A CA 1
ATOM 855 C C . ALA A 1 113 ? 58.469 9.508 57.406 1 23.64 113 ALA A C 1
ATOM 857 O O . ALA A 1 113 ? 58.25 9.898 56.281 1 23.64 113 ALA A O 1
ATOM 858 N N . GLY A 1 114 ? 57.75 10.016 58.469 1 21.14 114 GLY A N 1
ATOM 859 C CA . GLY A 1 114 ? 56.625 10.898 58.781 1 21.14 114 GLY A CA 1
ATOM 860 C C . GLY A 1 114 ? 56.938 12.359 58.531 1 21.14 114 GLY A C 1
ATOM 861 O O . GLY A 1 114 ? 56.188 13.25 58.906 1 21.14 114 GLY A O 1
ATOM 862 N N . GLU A 1 115 ? 58.156 12.711 57.844 1 24.22 115 GLU A N 1
ATOM 863 C CA . GLU A 1 115 ? 58.375 14.117 58.219 1 24.22 115 GLU A CA 1
ATOM 864 C C . GLU A 1 115 ? 57.219 14.984 57.75 1 24.22 115 GLU A C 1
ATOM 866 O O . GLU A 1 115 ? 56.719 14.836 56.625 1 24.22 115 GLU A O 1
ATOM 871 N N . LYS A 1 116 ? 56.656 15.68 58.75 1 23.64 116 LYS A N 1
ATOM 872 C CA . LYS A 1 116 ? 55.469 16.5 58.938 1 23.64 116 LYS A CA 1
ATOM 873 C C . LYS A 1 116 ? 55.5 17.766 58.094 1 23.64 116 LYS A C 1
ATOM 875 O O . LYS A 1 116 ? 55.906 18.828 58.594 1 23.64 116 LYS A O 1
ATOM 880 N N . GLY A 1 117 ? 56.281 17.766 56.969 1 22.06 117 GLY A N 1
ATOM 881 C CA . GLY A 1 117 ? 56.312 19.156 56.531 1 22.06 117 GLY A CA 1
ATOM 882 C C . GLY A 1 117 ? 54.938 19.766 56.375 1 22.06 117 GLY A C 1
ATOM 883 O O . GLY A 1 117 ? 53.969 19.047 56.094 1 22.06 117 GLY A O 1
ATOM 884 N N . ALA A 1 118 ? 54.75 20.922 57 1 23.62 118 ALA A N 1
ATOM 885 C CA . ALA A 1 118 ? 53.625 21.844 57.25 1 23.62 118 ALA A CA 1
ATOM 886 C C . ALA A 1 118 ? 53.031 22.328 55.938 1 23.62 118 ALA A C 1
ATOM 888 O O . ALA A 1 118 ? 52.281 23.297 55.906 1 23.62 118 ALA A O 1
ATOM 889 N N . GLN A 1 119 ? 53.094 21.484 54.875 1 23.33 119 GLN A N 1
ATOM 890 C CA . GLN A 1 119 ? 52.719 22.234 53.656 1 23.33 119 GLN A CA 1
ATOM 891 C C . GLN A 1 119 ? 51.344 22.906 53.844 1 23.33 119 GLN A C 1
ATOM 893 O O . GLN A 1 119 ? 50.469 22.359 54.469 1 23.33 119 GLN A O 1
ATOM 898 N N . ILE A 1 120 ? 51.375 24.234 53.531 1 24.14 120 ILE A N 1
ATOM 899 C CA . ILE A 1 120 ? 50.438 25.344 53.406 1 24.14 120 ILE A CA 1
ATOM 900 C C . ILE A 1 120 ? 49.219 24.891 52.625 1 24.14 120 ILE A C 1
ATOM 902 O O . ILE A 1 120 ? 49.344 24.109 51.656 1 24.14 120 ILE A O 1
ATOM 906 N N . GLY A 1 121 ? 48.094 24.859 53.344 1 21.69 121 GLY A N 1
ATOM 907 C CA . GLY A 1 121 ? 46.719 24.516 53.188 1 21.69 121 GLY A CA 1
ATOM 908 C C . GLY A 1 121 ? 46.094 25.078 51.906 1 21.69 121 GLY A C 1
ATOM 909 O O . GLY A 1 121 ? 45.969 26.297 51.75 1 21.69 121 GLY A O 1
ATOM 910 N N . GLY A 1 122 ? 46.781 24.703 50.75 1 21.52 122 GLY A N 1
ATOM 911 C CA . GLY A 1 122 ? 46.125 25.234 49.562 1 21.52 122 GLY A CA 1
ATOM 912 C C . GLY A 1 122 ? 44.594 25.062 49.594 1 21.52 122 GLY A C 1
ATOM 913 O O . GLY A 1 122 ? 44.094 24.156 50.219 1 21.52 122 GLY A O 1
ATOM 914 N N . GLU A 1 123 ? 43.906 26.234 49.594 1 24.45 123 GLU A N 1
ATOM 915 C CA . GLU A 1 123 ? 42.469 26.438 49.469 1 24.45 123 GLU A CA 1
ATOM 916 C C . GLU A 1 123 ? 41.844 25.531 48.438 1 24.45 123 GLU A C 1
ATOM 918 O O . GLU A 1 123 ? 42.219 25.578 47.25 1 24.45 123 GLU A O 1
ATOM 923 N N . GLU A 1 124 ? 41.719 24.25 48.781 1 25.95 124 GLU A N 1
ATOM 924 C CA . GLU A 1 124 ? 41 23.281 47.938 1 25.95 124 GLU A CA 1
ATOM 925 C C . GLU A 1 124 ? 39.656 23.844 47.469 1 25.95 124 GLU A C 1
ATOM 927 O O . GLU A 1 124 ? 38.844 24.281 48.281 1 25.95 124 GLU A O 1
ATOM 932 N N . GLY A 1 125 ? 39.75 24.578 46.375 1 23.77 125 GLY A N 1
ATOM 933 C CA . GLY A 1 125 ? 38.5 24.938 45.75 1 23.77 125 GLY A CA 1
ATOM 934 C C . GLY A 1 125 ? 37.5 23.812 45.75 1 23.77 125 GLY A C 1
ATOM 935 O O . GLY A 1 125 ? 37.812 22.656 45.469 1 23.77 125 GLY A O 1
ATOM 936 N N . THR A 1 126 ? 36.656 23.812 46.781 1 25.72 126 THR A N 1
ATOM 937 C CA . THR A 1 126 ? 35.5 22.938 46.938 1 25.72 126 THR A CA 1
ATOM 938 C C . THR A 1 126 ? 34.75 22.828 45.625 1 25.72 126 THR A C 1
ATOM 940 O O . THR A 1 126 ? 34.25 23.844 45.094 1 25.72 126 THR A O 1
ATOM 943 N N . ASP A 1 127 ? 35.281 22.047 44.688 1 25.3 127 ASP A N 1
ATOM 944 C CA . ASP A 1 127 ? 34.438 21.656 43.531 1 25.3 127 ASP A CA 1
ATOM 945 C C . ASP A 1 127 ? 33.062 21.203 44 1 25.3 127 ASP A C 1
ATOM 947 O O . ASP A 1 127 ? 32.938 20.25 44.781 1 25.3 127 ASP A O 1
ATOM 951 N N . GLU A 1 128 ? 32.156 22.062 44.375 1 26.75 128 GLU A N 1
ATOM 952 C CA . GLU A 1 128 ? 30.75 21.75 44.562 1 26.75 128 GLU A CA 1
ATOM 953 C C . GLU A 1 128 ? 30.25 20.766 43.5 1 26.75 128 GLU A C 1
ATOM 955 O O . GLU A 1 128 ? 30.312 21.047 42.312 1 26.75 128 GLU A O 1
ATOM 960 N N . GLU A 1 129 ? 30.531 19.484 43.719 1 28.78 129 GLU A N 1
ATOM 961 C CA . GLU A 1 129 ? 29.891 18.391 43 1 28.78 129 GLU A CA 1
ATOM 962 C C . GLU A 1 129 ? 28.406 18.672 42.781 1 28.78 129 GLU A C 1
ATOM 964 O O . GLU A 1 129 ? 27.672 18.891 43.75 1 28.78 129 GLU A O 1
ATOM 969 N N . ASP A 1 130 ? 28.047 19.422 41.812 1 27.94 130 ASP A N 1
ATOM 970 C CA . ASP A 1 130 ? 26.641 19.547 41.469 1 27.94 130 ASP A CA 1
ATOM 971 C C . ASP A 1 130 ? 25.922 18.203 41.562 1 27.94 130 ASP A C 1
ATOM 973 O O . ASP A 1 130 ? 26.375 17.203 40.969 1 27.94 130 ASP A O 1
ATOM 977 N N . PRO A 1 131 ? 25.172 17.812 42.625 1 32.09 131 PRO A N 1
ATOM 978 C CA . PRO A 1 131 ? 24.359 16.625 42.875 1 32.09 131 PRO A CA 1
ATOM 979 C C . PRO A 1 131 ? 23.453 16.281 41.688 1 32.09 131 PRO A C 1
ATOM 981 O O . PRO A 1 131 ? 22.516 15.5 41.844 1 32.09 131 PRO A O 1
ATOM 984 N N . PHE A 1 132 ? 23.375 17 40.656 1 31.72 132 PHE A N 1
ATOM 985 C CA . PHE A 1 132 ? 22.391 16.531 39.688 1 31.72 132 PHE A CA 1
ATOM 986 C C . PHE A 1 132 ? 22.641 15.07 39.312 1 31.72 132 PHE A C 1
ATOM 988 O O . PHE A 1 132 ? 23.469 14.773 38.469 1 31.72 132 PHE A O 1
ATOM 995 N N . GLU A 1 133 ? 22.688 14.25 40.219 1 34.28 133 GLU A N 1
ATOM 996 C CA . GLU A 1 133 ? 22.688 12.836 39.844 1 34.28 133 GLU A CA 1
ATOM 997 C C . GLU A 1 133 ? 21.594 12.547 38.812 1 34.28 133 GLU A C 1
ATOM 999 O O . GLU A 1 133 ? 20.422 12.883 39.031 1 34.28 133 GLU A O 1
ATOM 1004 N N . PRO A 1 134 ? 21.844 12.359 37.562 1 35.03 134 PRO A N 1
ATOM 1005 C CA . PRO A 1 134 ? 20.75 11.969 36.656 1 35.03 134 PRO A CA 1
ATOM 1006 C C . PRO A 1 134 ? 19.938 10.789 37.188 1 35.03 134 PRO A C 1
ATOM 1008 O O . PRO A 1 134 ? 20.5 9.836 37.719 1 35.03 134 PRO A O 1
ATOM 1011 N N . LEU A 1 135 ? 18.875 10.969 37.906 1 35.22 135 LEU A N 1
ATOM 1012 C CA . LEU A 1 135 ? 17.984 9.867 38.219 1 35.22 135 LEU A CA 1
ATOM 1013 C C . LEU A 1 135 ? 17.984 8.82 37.125 1 35.22 135 LEU A C 1
ATOM 1015 O O . LEU A 1 135 ? 17.875 9.164 35.938 1 35.22 135 LEU A O 1
ATOM 1019 N N . LYS A 1 136 ? 18.609 7.754 37.188 1 38.53 136 LYS A N 1
ATOM 1020 C CA . LYS A 1 136 ? 18.531 6.543 36.375 1 38.53 136 LYS A CA 1
ATOM 1021 C C . LYS A 1 136 ? 17.078 6.234 36 1 38.53 136 LYS A C 1
ATOM 1023 O O . LYS A 1 136 ? 16.406 5.488 36.719 1 38.53 136 LYS A O 1
ATOM 1028 N N . GLU A 1 137 ? 16.141 7.137 36 1 37.91 137 GLU A N 1
ATOM 1029 C CA . GLU A 1 137 ? 14.781 6.785 35.625 1 37.91 137 GLU A CA 1
ATOM 1030 C C . GLU A 1 137 ? 14.766 5.824 34.438 1 37.91 137 GLU A C 1
ATOM 1032 O O . GLU A 1 137 ? 15.625 5.902 33.562 1 37.91 137 GLU A O 1
ATOM 1037 N N . LYS A 1 138 ? 14.18 4.605 34.531 1 41.44 138 LYS A N 1
ATOM 1038 C CA . LYS A 1 138 ? 13.828 3.668 33.5 1 41.44 138 LYS A CA 1
ATOM 1039 C C . LYS A 1 138 ? 13.578 4.395 32.156 1 41.44 138 LYS A C 1
ATOM 1041 O O . LYS A 1 138 ? 12.758 5.316 32.094 1 41.44 138 LYS A O 1
ATOM 1046 N N . THR A 1 139 ? 14.508 4.699 31.469 1 43.59 139 THR A N 1
ATOM 1047 C CA . THR A 1 139 ? 14.391 5.309 30.156 1 43.59 139 THR A CA 1
ATOM 1048 C C . THR A 1 139 ? 13.086 4.891 29.469 1 43.59 139 THR A C 1
ATOM 1050 O O . THR A 1 139 ? 12.867 3.705 29.234 1 43.59 139 THR A O 1
ATOM 1053 N N . PRO A 1 140 ? 11.953 5.418 29.703 1 48.38 140 PRO A N 1
ATOM 1054 C CA . PRO A 1 140 ? 10.711 5.035 29.031 1 48.38 140 PRO A CA 1
ATOM 1055 C C . PRO A 1 140 ? 10.961 4.441 27.641 1 48.38 140 PRO A C 1
ATOM 1057 O O . PRO A 1 140 ? 11.82 4.918 26.906 1 48.38 140 PRO A O 1
ATOM 1060 N N . GLN A 1 141 ? 10.836 3.139 27.547 1 54.28 141 GLN A N 1
ATOM 1061 C CA . GLN A 1 141 ? 10.891 2.445 26.266 1 54.28 141 GLN A CA 1
ATOM 1062 C C . GLN A 1 141 ? 10.281 3.297 25.156 1 54.28 141 GLN A C 1
ATOM 1064 O O . GLN A 1 141 ? 9.109 3.678 25.234 1 54.28 141 GLN A O 1
ATOM 1069 N N . LYS A 1 142 ? 11.07 4.145 24.484 1 62.34 142 LYS A N 1
ATOM 1070 C CA . LYS A 1 142 ? 10.648 5.027 23.391 1 62.34 142 LYS A CA 1
ATOM 1071 C C . LYS A 1 142 ? 9.836 4.266 22.344 1 62.34 142 LYS A C 1
ATOM 1073 O O . LYS A 1 142 ? 10.219 3.168 21.938 1 62.34 142 LYS A O 1
ATOM 1078 N N . LYS A 1 143 ? 8.508 4.473 22.406 1 69.75 143 LYS A N 1
ATOM 1079 C CA . LYS A 1 143 ? 7.605 3.916 21.406 1 69.75 143 LYS A CA 1
ATOM 1080 C C . LYS A 1 143 ? 7.664 4.727 20.109 1 69.75 143 LYS A C 1
ATOM 1082 O O . LYS A 1 143 ? 7.797 5.949 20.141 1 69.75 143 LYS A O 1
ATOM 1087 N N . ARG A 1 144 ? 8.055 3.863 19 1 72.75 144 ARG A N 1
ATOM 1088 C CA . ARG A 1 144 ? 8.047 4.539 17.703 1 72.75 144 ARG A CA 1
ATOM 1089 C C . ARG A 1 144 ? 6.949 3.988 16.812 1 72.75 144 ARG A C 1
ATOM 1091 O O . ARG A 1 144 ? 6.68 2.785 16.812 1 72.75 144 ARG A O 1
ATOM 1098 N N . LYS A 1 145 ? 6.207 4.895 16.266 1 78.5 145 LYS A N 1
ATOM 1099 C CA . LYS A 1 145 ? 5.223 4.504 15.258 1 78.5 145 LYS A CA 1
ATOM 1100 C C . LYS A 1 145 ? 5.898 4.102 13.953 1 78.5 145 LYS A C 1
ATOM 1102 O O . LYS A 1 145 ? 6.73 4.84 13.422 1 78.5 145 LYS A O 1
ATOM 1107 N N . MET A 1 146 ? 5.629 2.805 13.578 1 84.81 146 MET A N 1
ATOM 1108 C CA . MET A 1 146 ? 6.191 2.307 12.32 1 84.81 146 MET A CA 1
ATOM 1109 C C . MET A 1 146 ? 5.086 1.897 11.352 1 84.81 146 MET A C 1
ATOM 1111 O O . MET A 1 146 ? 4.168 1.166 11.727 1 84.81 146 MET A O 1
ATOM 1115 N N . PRO A 1 147 ? 5.227 2.383 10.156 1 92.06 147 PRO A N 1
ATOM 1116 C CA . PRO A 1 147 ? 4.211 1.976 9.188 1 92.06 147 PRO A CA 1
ATOM 1117 C C . PRO A 1 147 ? 4.32 0.501 8.805 1 92.06 147 PRO A C 1
ATOM 1119 O O . PRO A 1 147 ? 5.426 -0.021 8.656 1 92.06 147 PRO A O 1
ATOM 1122 N N . LEU A 1 148 ? 3.199 -0.166 8.773 1 94.62 148 LEU A N 1
ATOM 1123 C CA . LEU A 1 148 ? 3.088 -1.552 8.328 1 94.62 148 LEU A CA 1
ATOM 1124 C C . LEU A 1 148 ? 2.268 -1.649 7.047 1 94.62 148 LEU A C 1
ATOM 1126 O O . LEU A 1 148 ? 1.167 -1.101 6.969 1 94.62 148 LEU A O 1
ATOM 1130 N N . LEU A 1 149 ? 2.881 -2.338 6.094 1 96.69 149 LEU A N 1
ATOM 1131 C CA . LEU A 1 149 ? 2.188 -2.643 4.848 1 96.69 149 LEU A CA 1
ATOM 1132 C C . LEU A 1 149 ? 1.662 -4.074 4.855 1 96.69 149 LEU A C 1
ATOM 1134 O O . LEU A 1 149 ? 2.418 -5.016 5.105 1 96.69 149 LEU A O 1
ATOM 1138 N N . THR A 1 150 ? 0.344 -4.207 4.621 1 97.19 150 THR A N 1
ATOM 1139 C CA . THR A 1 150 ? -0.267 -5.52 4.453 1 97.19 150 THR A CA 1
ATOM 1140 C C . THR A 1 150 ? -0.922 -5.637 3.08 1 97.19 150 THR A C 1
ATOM 1142 O O . THR A 1 150 ? -1.731 -4.789 2.697 1 97.19 150 THR A O 1
ATOM 1145 N N . ILE A 1 151 ? -0.528 -6.648 2.357 1 98.25 151 ILE A N 1
ATOM 1146 C CA . ILE A 1 151 ? -1.126 -6.953 1.062 1 98.25 151 ILE A CA 1
ATOM 1147 C C . ILE A 1 151 ? -1.829 -8.305 1.122 1 98.25 151 ILE A C 1
ATOM 1149 O O . ILE A 1 151 ? -1.178 -9.344 1.231 1 98.25 151 ILE A O 1
ATOM 1153 N N . TYR A 1 152 ? -3.146 -8.312 1.038 1 98.06 152 TYR A N 1
ATOM 1154 C CA . TYR A 1 152 ? -3.91 -9.555 0.94 1 98.06 152 TYR A CA 1
ATOM 1155 C C . TYR A 1 152 ? -4.066 -9.984 -0.514 1 98.06 152 TYR A C 1
ATOM 1157 O O . TYR A 1 152 ? -4.418 -9.172 -1.373 1 98.06 152 TYR A O 1
ATOM 1165 N N . ILE A 1 153 ? -3.789 -11.227 -0.732 1 98.12 153 ILE A N 1
ATOM 1166 C CA . ILE A 1 153 ? -4.074 -11.82 -2.033 1 98.12 153 ILE A CA 1
ATOM 1167 C C . ILE A 1 153 ? -4.98 -13.039 -1.855 1 98.12 153 ILE A C 1
ATOM 1169 O O . ILE A 1 153 ? -4.762 -13.859 -0.962 1 98.12 153 ILE A O 1
ATOM 1173 N N . SER A 1 154 ? -5.988 -13.102 -2.645 1 97.62 154 SER A N 1
ATOM 1174 C CA . SER A 1 154 ? -6.941 -14.203 -2.531 1 97.62 154 SER A CA 1
ATOM 1175 C C . SER A 1 154 ? -7.367 -14.711 -3.906 1 97.62 154 SER A C 1
ATOM 1177 O O . SER A 1 154 ? -7.145 -14.039 -4.918 1 97.62 154 SER A O 1
ATOM 1179 N N . ARG A 1 155 ? -7.973 -15.867 -3.926 1 95.75 155 ARG A N 1
ATOM 1180 C CA . ARG A 1 155 ? -8.438 -16.469 -5.168 1 95.75 155 ARG A CA 1
ATOM 1181 C C . ARG A 1 155 ? -9.906 -16.172 -5.414 1 95.75 155 ARG A C 1
ATOM 1183 O O . ARG A 1 155 ? -10.453 -16.516 -6.461 1 95.75 155 ARG A O 1
ATOM 1190 N N . SER A 1 156 ? -10.508 -15.609 -4.434 1 95.12 156 SER A N 1
ATOM 1191 C CA . SER A 1 156 ? -11.891 -15.148 -4.535 1 95.12 156 SER A CA 1
ATOM 1192 C C . SER A 1 156 ? -12.086 -13.82 -3.812 1 95.12 156 SER A C 1
ATOM 1194 O O . SER A 1 156 ? -11.312 -13.477 -2.918 1 95.12 156 SER A O 1
ATOM 1196 N N . SER A 1 157 ? -13.117 -13.203 -4.273 1 95.88 157 SER A N 1
ATOM 1197 C CA . SER A 1 157 ? -13.414 -11.93 -3.637 1 95.88 157 SER A CA 1
ATOM 1198 C C . SER A 1 157 ? -13.766 -12.109 -2.164 1 95.88 157 SER A C 1
ATOM 1200 O O . SER A 1 157 ? -14.469 -13.062 -1.805 1 95.88 157 SER A O 1
ATOM 1202 N N . ILE A 1 158 ? -13.25 -11.203 -1.347 1 95.81 158 ILE A N 1
ATOM 1203 C CA . ILE A 1 158 ? -13.57 -11.172 0.076 1 95.81 158 ILE A CA 1
ATOM 1204 C C . ILE A 1 158 ? -14.273 -9.859 0.418 1 95.81 158 ILE A C 1
ATOM 1206 O O . ILE A 1 158 ? -13.617 -8.836 0.643 1 95.81 158 ILE A O 1
ATOM 1210 N N . PRO A 1 159 ? -15.602 -9.891 0.559 1 94.88 159 PRO A N 1
ATOM 1211 C CA . PRO A 1 159 ? -16.375 -8.656 0.729 1 94.88 159 PRO A CA 1
ATOM 1212 C C . PRO A 1 159 ? -15.938 -7.844 1.944 1 94.88 159 PRO A C 1
ATOM 1214 O O . PRO A 1 159 ? -15.93 -6.613 1.899 1 94.88 159 PRO A O 1
ATOM 1217 N N . GLU A 1 160 ? -15.531 -8.508 2.965 1 93.88 160 GLU A N 1
ATOM 1218 C CA . GLU A 1 160 ? -15.125 -7.82 4.188 1 93.88 160 GLU A CA 1
ATOM 1219 C C . GLU A 1 160 ? -13.859 -7.004 3.965 1 93.88 160 GLU A C 1
ATOM 1221 O O . GLU A 1 160 ? -13.75 -5.867 4.434 1 93.88 160 GLU A O 1
ATOM 1226 N N . LEU A 1 161 ? -12.961 -7.539 3.258 1 95.88 161 LEU A N 1
ATOM 1227 C CA . LEU A 1 161 ? -11.727 -6.816 2.955 1 95.88 161 LEU A CA 1
ATOM 1228 C C . LEU A 1 161 ? -11.984 -5.719 1.929 1 95.88 161 LEU A C 1
ATOM 1230 O O . LEU A 1 161 ? -11.367 -4.648 1.988 1 95.88 161 LEU A O 1
ATOM 1234 N N . ALA A 1 162 ? -12.859 -6.027 1.037 1 95.06 162 ALA A N 1
ATOM 1235 C CA . ALA A 1 162 ? -13.219 -5.031 0.029 1 95.06 162 ALA A CA 1
ATOM 1236 C C . ALA A 1 162 ? -13.797 -3.777 0.676 1 95.06 162 ALA A C 1
ATOM 1238 O O . ALA A 1 162 ? -13.492 -2.658 0.261 1 95.06 162 ALA A O 1
ATOM 1239 N N . LYS A 1 163 ? -14.531 -3.977 1.635 1 91.88 163 LYS A N 1
ATOM 1240 C CA . LYS A 1 163 ? -15.156 -2.857 2.334 1 91.88 163 LYS A CA 1
ATOM 1241 C C . LYS A 1 163 ? -14.109 -2.033 3.088 1 91.88 163 LYS A C 1
ATOM 1243 O O . LYS A 1 163 ? -14.195 -0.804 3.127 1 91.88 163 LYS A O 1
ATOM 1248 N N . LEU A 1 164 ? -13.133 -2.719 3.572 1 91.94 164 LEU A N 1
ATOM 1249 C CA . LEU A 1 164 ? -12.148 -2.061 4.43 1 91.94 164 LEU A CA 1
ATOM 1250 C C . LEU A 1 164 ? -11.055 -1.401 3.598 1 91.94 164 LEU A C 1
ATOM 1252 O O . LEU A 1 164 ? -10.609 -0.297 3.916 1 91.94 164 LEU A O 1
ATOM 1256 N N . TYR A 1 165 ? -10.633 -2.084 2.512 1 94.88 165 TYR A N 1
ATOM 1257 C CA . TYR A 1 165 ? -9.383 -1.683 1.869 1 94.88 165 TYR A CA 1
ATOM 1258 C C . TYR A 1 165 ? -9.57 -1.523 0.366 1 94.88 165 TYR A C 1
ATOM 1260 O O . TYR A 1 165 ? -8.617 -1.235 -0.359 1 94.88 165 TYR A O 1
ATOM 1268 N N . GLY A 1 166 ? -10.828 -1.675 -0.083 1 93.88 166 GLY A N 1
ATOM 1269 C CA . GLY A 1 166 ? -11.023 -1.7 -1.523 1 93.88 166 GLY A CA 1
ATOM 1270 C C . GLY A 1 166 ? -10.531 -2.98 -2.17 1 93.88 166 GLY A C 1
ATOM 1271 O O . GLY A 1 166 ? -9.789 -3.746 -1.556 1 93.88 166 GLY A O 1
ATOM 1272 N N . GLU A 1 167 ? -10.984 -3.139 -3.398 1 95.62 167 GLU A N 1
ATOM 1273 C CA . GLU A 1 167 ? -10.633 -4.379 -4.086 1 95.62 167 GLU A CA 1
ATOM 1274 C C . GLU A 1 167 ? -10 -4.094 -5.441 1 95.62 167 GLU A C 1
ATOM 1276 O O . GLU A 1 167 ? -10.508 -3.275 -6.211 1 95.62 167 GLU A O 1
ATOM 1281 N N . GLN A 1 168 ? -8.859 -4.645 -5.617 1 93.5 168 GLN A N 1
ATOM 1282 C CA . GLN A 1 168 ? -8.242 -4.75 -6.934 1 93.5 168 GLN A CA 1
ATOM 1283 C C . GLN A 1 168 ? -8.227 -6.195 -7.418 1 93.5 168 GLN A C 1
ATOM 1285 O O . GLN A 1 168 ? -7.988 -7.117 -6.633 1 93.5 168 GLN A O 1
ATOM 1290 N N . SER A 1 169 ? -8.516 -6.383 -8.75 1 95 169 SER A N 1
ATOM 1291 C CA . SER A 1 169 ? -8.547 -7.75 -9.258 1 95 169 SER A CA 1
ATOM 1292 C C . SER A 1 169 ? -7.992 -7.832 -10.672 1 95 169 SER A C 1
ATOM 1294 O O . SER A 1 169 ? -7.797 -6.809 -11.328 1 95 169 SER A O 1
ATOM 1296 N N . GLY A 1 170 ? -7.523 -8.953 -11 1 91.94 170 GLY A N 1
ATOM 1297 C CA . GLY A 1 170 ? -7.027 -9.234 -12.336 1 91.94 170 GLY A CA 1
ATOM 1298 C C . GLY A 1 170 ? -7.086 -10.711 -12.688 1 91.94 170 GLY A C 1
ATOM 1299 O O . GLY A 1 170 ? -7.352 -11.555 -11.828 1 91.94 170 GLY A O 1
ATOM 1300 N N . SER A 1 171 ? -7.137 -10.953 -14.039 1 84.94 171 SER A N 1
ATOM 1301 C CA . SER A 1 171 ? -7.16 -12.336 -14.5 1 84.94 171 SER A CA 1
ATOM 1302 C C . SER A 1 171 ? -6.195 -12.547 -15.656 1 84.94 171 SER A C 1
ATOM 1304 O O . SER A 1 171 ? -5.727 -11.586 -16.266 1 84.94 171 SER A O 1
ATOM 1306 N N . GLY A 1 172 ? -5.543 -13.625 -15.852 1 64.25 172 GLY A N 1
ATOM 1307 C CA . GLY A 1 172 ? -4.793 -13.961 -17.047 1 64.25 172 GLY A CA 1
ATOM 1308 C C . GLY A 1 172 ? -5.656 -14 -18.297 1 64.25 172 GLY A C 1
ATOM 1309 O O . GLY A 1 172 ? -6.887 -13.977 -18.219 1 64.25 172 GLY A O 1
ATOM 1310 N N . PRO A 1 173 ? -5.04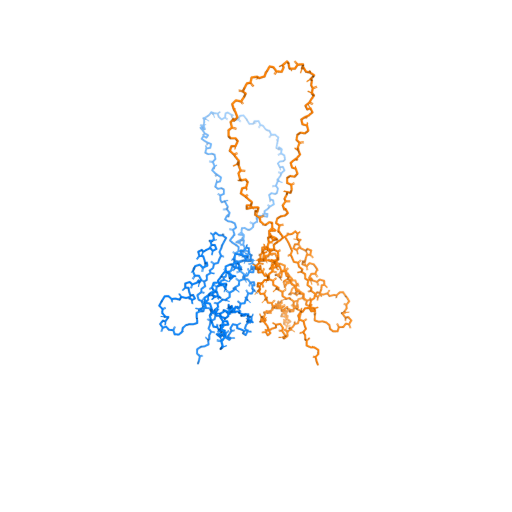3 -13.719 -19.578 1 53.09 173 PRO A N 1
ATOM 1311 C CA . PRO A 1 173 ? -5.84 -13.922 -20.781 1 53.09 173 PRO A CA 1
ATOM 1312 C C . PRO A 1 173 ? -6.695 -15.188 -20.719 1 53.09 173 PRO A C 1
ATOM 1314 O O . PRO A 1 173 ? -6.207 -16.25 -20.312 1 53.09 173 PRO A O 1
ATOM 1317 N N . VAL A 1 174 ? -7.938 -15.07 -20.406 1 45.53 174 VAL A N 1
ATOM 1318 C CA . VAL A 1 174 ? -8.742 -16.234 -20.734 1 45.53 174 VAL A CA 1
ATOM 1319 C C . VAL A 1 174 ? -8.375 -16.75 -22.125 1 45.53 174 VAL A C 1
ATOM 1321 O O . VAL A 1 174 ? -7.969 -15.969 -23 1 45.53 174 VAL A O 1
ATOM 1324 N N . GLY A 1 175 ? -7.969 -17.953 -22.453 1 37 175 GLY A N 1
ATOM 1325 C CA . GLY A 1 175 ? -8.031 -18.5 -23.797 1 37 175 GLY A CA 1
ATOM 1326 C C . GLY A 1 175 ? -9.18 -17.922 -24.625 1 37 175 GLY A C 1
ATOM 1327 O O . GLY A 1 175 ? -10.344 -18.094 -24.266 1 37 175 GLY A O 1
ATOM 1328 N N . GLU A 1 176 ? -9.188 -16.828 -25.25 1 37.09 176 GLU A N 1
ATOM 1329 C CA . GLU A 1 176 ? -10.117 -16.844 -26.391 1 37.09 176 GLU A CA 1
ATOM 1330 C C . GLU A 1 176 ? -10.18 -18.219 -27.031 1 37.09 176 GLU A C 1
ATOM 1332 O O . GLU A 1 176 ? -9.148 -18.828 -27.328 1 37.09 176 GLU A O 1
ATOM 1337 N N . ALA A 1 177 ? -11.156 -19.125 -26.953 1 36.91 177 ALA A N 1
ATOM 1338 C CA . ALA A 1 177 ? -11.539 -20.172 -27.906 1 36.91 177 ALA A CA 1
ATOM 1339 C C . ALA A 1 177 ? -11.195 -19.766 -29.328 1 36.91 177 ALA A C 1
ATOM 1341 O O . ALA A 1 177 ? -11.578 -18.688 -29.781 1 36.91 177 ALA A O 1
ATOM 1342 N N . GLN A 1 178 ? -10.102 -20.203 -29.875 1 32.56 178 GLN A N 1
ATOM 1343 C CA . GLN A 1 178 ? -9.922 -20.281 -31.312 1 32.56 178 GLN A CA 1
ATOM 1344 C C . GLN A 1 178 ? -11.25 -20.547 -32.031 1 32.56 178 GLN A C 1
ATOM 1346 O O . GLN A 1 178 ? -11.891 -21.578 -31.781 1 32.56 178 GLN A O 1
ATOM 1351 N N . GLU A 1 179 ? -12 -19.625 -32.375 1 34.72 179 GLU A N 1
ATOM 1352 C CA . GLU A 1 179 ? -12.969 -19.938 -33.406 1 34.72 179 GLU A CA 1
ATOM 1353 C C . GLU A 1 179 ? -12.344 -20.781 -34.531 1 34.72 179 GLU A C 1
ATOM 1355 O O . GLU A 1 179 ? -11.383 -20.359 -35.156 1 34.72 179 GLU A O 1
ATOM 1360 N N . GLN A 1 180 ? -12.359 -22.125 -34.531 1 29.38 180 GLN A N 1
ATOM 1361 C CA . GLN A 1 180 ? -12.203 -22.938 -35.75 1 29.38 180 GLN A CA 1
ATOM 1362 C C . GLN A 1 180 ? -12.93 -22.312 -36.938 1 29.38 180 GLN A C 1
ATOM 1364 O O . GLN A 1 180 ? -14.055 -21.828 -36.781 1 29.38 180 GLN A O 1
ATOM 1369 N N . PRO A 1 181 ? -12.211 -21.828 -37.875 1 36.25 181 PRO A N 1
ATOM 1370 C CA . PRO A 1 181 ? -12.969 -21.594 -39.125 1 36.25 181 PRO A CA 1
ATOM 1371 C C . PRO A 1 181 ? -13.992 -22.688 -39.406 1 36.25 181 PRO A C 1
ATOM 1373 O O . PRO A 1 181 ? -13.695 -23.875 -39.25 1 36.25 181 PRO A O 1
ATOM 1376 N N . ARG A 1 182 ? -15.305 -22.359 -39.5 1 26.45 182 ARG A N 1
ATOM 1377 C CA . ARG A 1 182 ? -16.047 -23.219 -40.406 1 26.45 182 ARG A CA 1
ATOM 1378 C C . ARG A 1 182 ? -15.5 -23.109 -41.844 1 26.45 182 ARG A C 1
ATOM 1380 O O . ARG A 1 182 ? -15.07 -22.031 -42.25 1 26.45 182 ARG A O 1
ATOM 1387 N N . MET B 1 1 ? -23.938 15.867 -11.57 1 41.47 1 MET B N 1
ATOM 1388 C CA . MET B 1 1 ? -22.984 15.859 -10.469 1 41.47 1 MET B CA 1
ATOM 1389 C C . MET B 1 1 ? -21.609 15.391 -10.945 1 41.47 1 MET B C 1
ATOM 1391 O O . MET B 1 1 ? -21.5 14.375 -11.633 1 41.47 1 MET B O 1
ATOM 1395 N N . ASP B 1 2 ? -20.75 16.172 -11.32 1 54.94 2 ASP B N 1
ATOM 1396 C CA . ASP B 1 2 ? -19.453 15.961 -11.977 1 54.94 2 ASP B CA 1
ATOM 1397 C C . ASP B 1 2 ? -18.656 14.852 -11.289 1 54.94 2 ASP B C 1
ATOM 1399 O O . ASP B 1 2 ? -18.5 14.859 -10.07 1 54.94 2 ASP B O 1
ATOM 1403 N N . SER B 1 3 ? -18.625 13.641 -11.812 1 69.62 3 SER B N 1
ATOM 1404 C CA . SER B 1 3 ? -18.031 12.391 -11.344 1 69.62 3 SER B CA 1
ATOM 1405 C C . SER B 1 3 ? -16.594 12.602 -10.875 1 69.62 3 SER B C 1
ATOM 1407 O O . SER B 1 3 ? -15.805 13.266 -11.555 1 69.62 3 SER B O 1
ATOM 1409 N N . PHE B 1 4 ? -16.328 12.633 -9.539 1 81.25 4 PHE B N 1
ATOM 1410 C CA . PHE B 1 4 ? -14.984 12.758 -8.977 1 81.25 4 PHE B CA 1
ATOM 1411 C C . PHE B 1 4 ? -13.992 11.898 -9.75 1 81.25 4 PHE B C 1
ATOM 1413 O O . PHE B 1 4 ? -14.25 10.727 -10.008 1 81.25 4 PHE B O 1
ATOM 1420 N N . ASP B 1 5 ? -12.992 12.578 -10.305 1 86.56 5 ASP B N 1
ATOM 1421 C CA . ASP B 1 5 ? -11.898 11.914 -11 1 86.56 5 ASP B CA 1
ATOM 1422 C C . ASP B 1 5 ? -10.633 11.898 -10.156 1 86.56 5 ASP B C 1
ATOM 1424 O O . ASP B 1 5 ? -10.039 12.945 -9.891 1 86.56 5 ASP B O 1
ATOM 1428 N N . PRO B 1 6 ? -10.125 10.695 -9.781 1 86.69 6 PRO B N 1
ATOM 1429 C CA . PRO B 1 6 ? -8.914 10.602 -8.961 1 86.69 6 PRO B CA 1
ATOM 1430 C C . PRO B 1 6 ? -7.703 11.273 -9.617 1 86.69 6 PRO B C 1
ATOM 1432 O O . PRO B 1 6 ? -6.773 11.695 -8.922 1 86.69 6 PRO B O 1
ATOM 1435 N N . SER B 1 7 ? -7.73 11.328 -10.93 1 86.19 7 SER B N 1
ATOM 1436 C CA . SER B 1 7 ? -6.605 11.914 -11.648 1 86.19 7 SER B CA 1
ATOM 1437 C C . SER B 1 7 ? -6.531 13.422 -11.422 1 86.19 7 SER B C 1
ATOM 1439 O O . SER B 1 7 ? -5.52 14.055 -11.727 1 86.19 7 SER B O 1
ATOM 1441 N N . SER B 1 8 ? -7.574 14.078 -10.906 1 89 8 SER B N 1
ATOM 1442 C CA . SER B 1 8 ? -7.594 15.508 -10.625 1 89 8 SER B CA 1
ATOM 1443 C C . SER B 1 8 ? -6.832 15.836 -9.344 1 89 8 SER B C 1
ATOM 1445 O O . SER B 1 8 ? -6.531 17 -9.07 1 89 8 SER B O 1
ATOM 1447 N N . ILE B 1 9 ? -6.504 14.812 -8.578 1 94.31 9 ILE B N 1
ATOM 1448 C CA . ILE B 1 9 ? -5.785 15.023 -7.324 1 94.31 9 ILE B CA 1
ATOM 1449 C C . ILE B 1 9 ? -4.316 15.336 -7.621 1 94.31 9 ILE B C 1
ATOM 1451 O O . ILE B 1 9 ? -3.662 14.609 -8.375 1 94.31 9 ILE B O 1
ATOM 1455 N N . PRO B 1 10 ? -3.836 16.531 -7.078 1 95.44 10 PRO B N 1
ATOM 1456 C CA . PRO B 1 10 ? -2.41 16.812 -7.258 1 95.44 10 PRO B CA 1
ATOM 1457 C C . PRO B 1 10 ? -1.516 15.648 -6.852 1 95.44 10 PRO B C 1
ATOM 1459 O O . PRO B 1 10 ? -1.749 15.016 -5.816 1 95.44 10 PRO B O 1
ATOM 1462 N N . THR B 1 11 ? -0.523 15.383 -7.68 1 96.88 11 THR B N 1
ATOM 1463 C CA . THR B 1 11 ? 0.322 14.203 -7.488 1 96.88 11 THR B CA 1
ATOM 1464 C C . THR B 1 11 ? 1.751 14.617 -7.152 1 96.88 11 THR B C 1
ATOM 1466 O O . THR B 1 11 ? 2.297 15.539 -7.762 1 96.88 11 THR B O 1
ATOM 1469 N N . VAL B 1 12 ? 2.301 13.984 -6.156 1 97.62 12 VAL B N 1
ATOM 1470 C CA . VAL B 1 12 ? 3.717 14.078 -5.816 1 97.62 12 VAL B CA 1
ATOM 1471 C C . VAL B 1 12 ? 4.41 12.75 -6.129 1 97.62 12 VAL B C 1
ATOM 1473 O O . VAL B 1 12 ? 4.219 11.758 -5.418 1 97.62 12 VAL B O 1
ATOM 1476 N N . SER B 1 13 ? 5.195 12.75 -7.141 1 97.31 13 SER B N 1
ATOM 1477 C CA . SER B 1 13 ? 5.949 11.555 -7.512 1 97.31 13 SER B CA 1
ATOM 1478 C C . SER B 1 13 ? 7.246 11.453 -6.715 1 97.31 13 SER B C 1
ATOM 1480 O O . SER B 1 13 ? 7.965 12.438 -6.559 1 97.31 13 SER B O 1
ATOM 1482 N N . ILE B 1 14 ? 7.531 10.258 -6.301 1 97.56 14 ILE B N 1
ATOM 1483 C CA . ILE B 1 14 ? 8.711 10.039 -5.469 1 97.56 14 ILE B CA 1
ATOM 1484 C C . ILE B 1 14 ? 9.758 9.258 -6.254 1 97.56 14 ILE B C 1
ATOM 1486 O O . ILE B 1 14 ? 9.453 8.227 -6.855 1 97.56 14 ILE B O 1
ATOM 1490 N N . ILE B 1 15 ? 10.93 9.766 -6.199 1 95.31 15 ILE B N 1
ATOM 1491 C CA . ILE B 1 15 ? 12.078 9.047 -6.742 1 95.31 15 ILE B CA 1
ATOM 1492 C C . ILE B 1 15 ? 13.172 8.945 -5.688 1 95.31 15 ILE B C 1
ATOM 1494 O O . ILE B 1 15 ? 13.07 9.539 -4.613 1 95.31 15 ILE B O 1
ATOM 1498 N N . SER B 1 16 ? 14.25 8.203 -6.02 1 93.19 16 SER B N 1
ATOM 1499 C CA . SER B 1 16 ? 15.289 7.879 -5.047 1 93.19 16 SER B CA 1
ATOM 1500 C C . SER B 1 16 ? 16.031 9.133 -4.598 1 93.19 16 SER B C 1
ATOM 1502 O O . SER B 1 16 ? 16.469 9.219 -3.449 1 93.19 16 SER B O 1
ATOM 1504 N N . SER B 1 17 ? 16.125 10.078 -5.422 1 94.56 17 SER B N 1
ATOM 1505 C CA . SER B 1 17 ? 16.938 11.242 -5.129 1 94.56 17 SER B CA 1
ATOM 1506 C C . SER B 1 17 ? 16.172 12.273 -4.301 1 94.56 17 SER B C 1
ATOM 1508 O O . SER B 1 17 ? 16.766 13.227 -3.787 1 94.56 17 SER B O 1
ATOM 1510 N N . HIS B 1 18 ? 14.922 12.07 -4.156 1 94.88 18 HIS B N 1
ATOM 1511 C CA . HIS B 1 18 ? 14.102 13.07 -3.484 1 94.88 18 HIS B CA 1
ATOM 1512 C C . HIS B 1 18 ? 14.359 13.07 -1.981 1 94.88 18 HIS B C 1
ATOM 1514 O O . HIS B 1 18 ? 14.586 12.016 -1.382 1 94.88 18 HIS B O 1
ATOM 1520 N N . SER B 1 19 ? 14.289 14.234 -1.413 1 96 19 SER B N 1
ATOM 1521 C CA . SER B 1 19 ? 14.32 14.43 0.033 1 96 19 SER B CA 1
ATOM 1522 C C . SER B 1 19 ? 12.945 14.203 0.651 1 96 19 SER B C 1
ATOM 1524 O O . SER B 1 19 ? 11.945 14.773 0.189 1 96 19 SER B O 1
ATOM 1526 N N . ILE B 1 20 ? 12.93 13.438 1.722 1 96.19 20 ILE B N 1
ATOM 1527 C CA . ILE B 1 20 ? 11.68 13.164 2.432 1 96.19 20 ILE B CA 1
ATOM 1528 C C . ILE B 1 20 ? 11.094 14.469 2.961 1 96.19 20 ILE B C 1
ATOM 1530 O O . ILE B 1 20 ? 9.891 14.719 2.826 1 96.19 20 ILE B O 1
ATOM 1534 N N . SER B 1 21 ? 11.914 15.336 3.449 1 97.06 21 SER B N 1
ATOM 1535 C CA . SER B 1 21 ? 11.469 16.578 4.066 1 97.06 21 SER B CA 1
ATOM 1536 C C . SER B 1 21 ? 10.836 17.516 3.041 1 97.06 21 SER B C 1
ATOM 1538 O O . SER B 1 21 ? 9.766 18.078 3.283 1 97.06 21 SER B O 1
ATOM 1540 N N . LYS B 1 22 ? 11.445 17.625 1.933 1 97.69 22 LYS B N 1
ATOM 1541 C CA . LYS B 1 22 ? 10.938 18.516 0.898 1 97.69 22 LYS B CA 1
ATOM 1542 C C . LYS B 1 22 ? 9.609 18.016 0.345 1 97.69 22 LYS B C 1
ATOM 1544 O O . LYS B 1 22 ? 8.68 18.812 0.149 1 97.69 22 LYS B O 1
ATOM 1549 N N . LYS B 1 23 ? 9.578 16.766 0.133 1 98.12 23 LYS B N 1
ATOM 1550 C CA . LYS B 1 23 ? 8.344 16.188 -0.4 1 98.12 23 LYS B CA 1
ATOM 1551 C C . LYS B 1 23 ? 7.215 16.266 0.627 1 98.12 23 LYS B C 1
ATOM 1553 O O . LYS B 1 23 ? 6.055 16.469 0.27 1 98.12 23 LYS B O 1
ATOM 1558 N N . THR B 1 24 ? 7.582 16.109 1.883 1 97.88 24 THR B N 1
ATOM 1559 C CA . THR B 1 24 ? 6.598 16.266 2.947 1 97.88 24 THR B CA 1
ATOM 1560 C C . THR B 1 24 ? 6.039 17.688 2.959 1 97.88 24 THR B C 1
ATOM 1562 O O . THR B 1 24 ? 4.824 17.891 3.039 1 97.88 24 THR B O 1
ATOM 1565 N N . THR B 1 25 ? 6.922 18.609 2.816 1 97.62 25 THR B N 1
ATOM 1566 C CA . THR B 1 25 ? 6.531 20.016 2.809 1 97.62 25 THR B CA 1
ATOM 1567 C C . THR B 1 25 ? 5.598 20.312 1.637 1 97.62 25 THR B C 1
ATOM 1569 O O . THR B 1 25 ? 4.602 21.031 1.792 1 97.62 25 THR B O 1
ATOM 1572 N N . ARG B 1 26 ? 5.859 19.734 0.549 1 97.62 26 ARG B N 1
ATOM 1573 C CA . ARG B 1 26 ? 5.02 19.922 -0.632 1 97.62 26 ARG B CA 1
ATOM 1574 C C . ARG B 1 26 ? 3.631 19.328 -0.41 1 97.62 26 ARG B C 1
ATOM 1576 O O . ARG B 1 26 ? 2.627 19.953 -0.765 1 97.62 26 ARG B O 1
ATOM 1583 N N . CYS B 1 27 ? 3.578 18.188 0.107 1 98.12 27 CYS B N 1
ATOM 1584 C CA . CYS B 1 27 ? 2.291 17.562 0.403 1 98.12 27 CYS B CA 1
ATOM 1585 C C . CYS B 1 27 ? 1.466 18.438 1.339 1 98.12 27 CYS B C 1
ATOM 1587 O O . CYS B 1 27 ? 0.278 18.672 1.1 1 98.12 27 CYS B O 1
ATOM 1589 N N . LEU B 1 28 ? 2.146 18.953 2.365 1 97.44 28 LEU B N 1
ATOM 1590 C CA . LEU B 1 28 ? 1.446 19.75 3.361 1 97.44 28 LEU B CA 1
ATOM 1591 C C . LEU B 1 28 ? 0.958 21.062 2.756 1 97.44 28 LEU B C 1
ATOM 1593 O O . LEU B 1 28 ? -0.129 21.547 3.088 1 97.44 28 LEU B O 1
ATOM 1597 N N . ALA B 1 29 ? 1.703 21.609 1.871 1 96.25 29 ALA B N 1
ATOM 1598 C CA . ALA B 1 29 ? 1.296 22.844 1.197 1 96.25 29 ALA B CA 1
ATOM 1599 C C . ALA B 1 29 ? 0.041 22.625 0.358 1 96.25 29 ALA B C 1
ATOM 1601 O O . ALA B 1 29 ? -0.798 23.516 0.233 1 96.25 29 ALA B O 1
ATOM 1602 N N . THR B 1 30 ? -0.054 21.469 -0.21 1 95.44 30 THR B N 1
ATOM 1603 C CA . THR B 1 30 ? -1.218 21.109 -1.011 1 95.44 30 THR B CA 1
ATOM 1604 C C . THR B 1 30 ? -2.445 20.922 -0.125 1 95.44 30 THR B C 1
ATOM 1606 O O . THR B 1 30 ? -3.555 21.297 -0.499 1 95.44 30 THR B O 1
ATOM 1609 N N . LEU B 1 31 ? -2.25 20.406 1.024 1 95.88 31 LEU B N 1
ATOM 1610 C CA . LEU B 1 31 ? -3.342 20.062 1.928 1 95.88 31 LEU B CA 1
ATOM 1611 C C . LEU B 1 31 ? -3.775 21.281 2.748 1 95.88 31 LEU B C 1
ATOM 1613 O O . LEU B 1 31 ? -4.891 21.312 3.273 1 95.88 31 LEU B O 1
ATOM 1617 N N . PHE B 1 32 ? -2.879 22.141 2.922 1 94.31 32 PHE B N 1
ATOM 1618 C CA . PHE B 1 32 ? -3.129 23.359 3.672 1 94.31 32 PHE B CA 1
ATOM 1619 C C . PHE B 1 32 ? -2.73 24.594 2.857 1 94.31 32 PHE B C 1
ATOM 1621 O O . PHE B 1 32 ? -1.799 25.312 3.223 1 94.31 32 PHE B O 1
ATOM 1628 N N . PRO B 1 33 ? -3.582 24.844 1.905 1 91.5 33 PRO B N 1
ATOM 1629 C CA . PRO B 1 33 ? -3.229 26.016 1.088 1 91.5 33 PRO B CA 1
ATOM 1630 C C . PRO B 1 33 ? -3.348 27.328 1.853 1 91.5 33 PRO B C 1
ATOM 1632 O O . PRO B 1 33 ? -4.211 27.453 2.725 1 91.5 33 PRO B O 1
ATOM 1635 N N . ILE B 1 34 ? -2.445 28.219 1.44 1 87.94 34 ILE B N 1
ATOM 1636 C CA . ILE B 1 34 ? -2.438 29.531 2.066 1 87.94 34 ILE B CA 1
ATOM 1637 C C . ILE B 1 34 ? -3.717 30.281 1.703 1 87.94 34 ILE B C 1
ATOM 1639 O O . ILE B 1 34 ? -4.355 30.891 2.566 1 87.94 34 ILE B O 1
ATOM 1643 N N . GLN B 1 35 ? -4.047 30.156 0.373 1 85 35 GLN B N 1
ATOM 1644 C CA . GLN B 1 35 ? -5.297 30.766 -0.077 1 85 35 GLN B CA 1
ATOM 1645 C C . GLN B 1 35 ? -6.348 29.688 -0.363 1 85 35 GLN B C 1
ATOM 1647 O O . GLN B 1 35 ? -6.039 28.641 -0.929 1 85 35 GLN B O 1
ATOM 1652 N N . PRO B 1 36 ? -7.523 29.969 0.182 1 76.25 36 PRO B N 1
ATOM 1653 C CA . PRO B 1 36 ? -8.578 29 -0.128 1 76.25 36 PRO B CA 1
ATOM 1654 C C . PRO B 1 36 ? -8.75 28.781 -1.629 1 76.25 36 PRO B C 1
ATOM 1656 O O . PRO B 1 36 ? -8.625 29.719 -2.414 1 76.25 36 PRO B O 1
ATOM 1659 N N . PRO B 1 37 ? -8.867 27.531 -1.874 1 73.19 37 PRO B N 1
ATOM 1660 C CA . PRO B 1 37 ? -9.055 27.266 -3.301 1 73.19 37 PRO B CA 1
ATOM 1661 C C . PRO B 1 37 ? -10.258 28 -3.883 1 73.19 37 PRO B C 1
ATOM 1663 O O . PRO B 1 37 ? -11.258 28.219 -3.184 1 73.19 37 PRO B O 1
ATOM 1666 N N . THR B 1 38 ? -10.008 28.484 -5.039 1 69.88 38 THR B N 1
ATOM 1667 C CA . THR B 1 38 ? -11.062 29.234 -5.715 1 69.88 38 THR B CA 1
ATOM 1668 C C . THR B 1 38 ? -12.227 28.312 -6.074 1 69.88 38 THR B C 1
ATOM 1670 O O . THR B 1 38 ? -13.375 28.766 -6.125 1 69.88 38 THR B O 1
ATOM 1673 N N . THR B 1 39 ? -11.953 27.172 -6.355 1 68.38 39 THR B N 1
ATOM 1674 C CA . THR B 1 39 ? -12.984 26.188 -6.656 1 68.38 39 THR B CA 1
ATOM 1675 C C . THR B 1 39 ? -13.031 25.109 -5.578 1 68.38 39 THR B C 1
ATOM 1677 O O . THR B 1 39 ? -12.008 24.781 -4.98 1 68.38 39 THR B O 1
ATOM 1680 N N . PRO B 1 40 ? -14.32 24.797 -5.305 1 64.31 40 PRO B N 1
ATOM 1681 C CA . PRO B 1 40 ? -14.406 23.688 -4.348 1 64.31 40 PRO B CA 1
ATOM 1682 C C . PRO B 1 40 ? -13.539 22.5 -4.75 1 64.31 40 PRO B C 1
ATOM 1684 O O . PRO B 1 40 ? -13.68 21.984 -5.859 1 64.31 40 PRO B O 1
ATOM 1687 N N . SER B 1 41 ? -12.422 22.516 -4.129 1 77.62 41 SER B N 1
ATOM 1688 C CA . SER B 1 41 ? -11.555 21.391 -4.469 1 77.62 41 SER B CA 1
ATOM 1689 C C . SER B 1 41 ? -11.234 20.547 -3.242 1 77.62 41 SER B C 1
ATOM 1691 O O . SER B 1 41 ? -11.219 21.047 -2.119 1 77.62 41 SER B O 1
ATOM 1693 N N . VAL B 1 42 ? -11.32 19.25 -3.43 1 86.81 42 VAL B N 1
ATOM 1694 C CA . VAL B 1 42 ? -10.938 18.328 -2.371 1 86.81 42 VAL B CA 1
ATOM 1695 C C . VAL B 1 42 ? -9.453 18.484 -2.053 1 86.81 42 VAL B C 1
ATOM 1697 O O . VAL B 1 42 ? -8.609 18.484 -2.955 1 86.81 42 VAL B O 1
ATOM 1700 N N . LEU B 1 43 ? -9.164 18.906 -0.793 1 94.75 43 LEU B N 1
ATOM 1701 C CA . LEU B 1 43 ? -7.773 19.016 -0.358 1 94.75 43 LEU B CA 1
ATOM 1702 C C . LEU B 1 43 ? -7.156 17.641 -0.157 1 94.75 43 LEU B C 1
ATOM 1704 O O . LEU B 1 43 ? -7.316 17.031 0.905 1 94.75 43 LEU B O 1
ATOM 1708 N N . ALA B 1 44 ? -6.582 17.203 -1.254 1 97.12 44 ALA B N 1
ATOM 1709 C CA . ALA B 1 44 ? -6 15.859 -1.294 1 97.12 44 ALA B CA 1
ATOM 1710 C C . ALA B 1 44 ? -4.688 15.852 -2.072 1 97.12 44 ALA B C 1
ATOM 1712 O O . ALA B 1 44 ? -4.438 16.75 -2.887 1 97.12 44 ALA B O 1
ATOM 1713 N N . VAL B 1 45 ? -3.887 14.93 -1.734 1 98.12 45 VAL B N 1
ATOM 1714 C CA . VAL B 1 45 ? -2.631 14.734 -2.451 1 98.12 45 VAL B CA 1
ATOM 1715 C C . VAL B 1 45 ? -2.418 13.25 -2.721 1 98.12 45 VAL B C 1
ATOM 1717 O O . VAL B 1 45 ? -2.775 12.398 -1.896 1 98.12 45 VAL B O 1
ATOM 1720 N N . ALA B 1 46 ? -1.877 12.93 -3.877 1 98.38 46 ALA B N 1
ATOM 1721 C CA . ALA B 1 46 ? -1.46 11.578 -4.227 1 98.38 46 ALA B CA 1
ATOM 1722 C C . ALA B 1 46 ? 0.06 11.445 -4.195 1 98.38 46 ALA B C 1
ATOM 1724 O O . ALA B 1 46 ? 0.765 12.148 -4.922 1 98.38 46 ALA B O 1
ATOM 1725 N N . ILE B 1 47 ? 0.494 10.539 -3.332 1 98.5 47 ILE B N 1
ATOM 1726 C CA . ILE B 1 47 ? 1.914 10.211 -3.275 1 98.5 47 ILE B CA 1
ATOM 1727 C C . ILE B 1 47 ? 2.18 8.93 -4.062 1 98.5 47 ILE B C 1
ATOM 1729 O O . ILE B 1 47 ? 1.677 7.859 -3.709 1 98.5 47 ILE B O 1
ATOM 1733 N N . VAL B 1 48 ? 3.037 9.047 -5.094 1 97.5 48 VAL B N 1
ATOM 1734 C CA . VAL B 1 48 ? 3.203 7.93 -6.016 1 97.5 48 VAL B CA 1
ATOM 1735 C C . VAL B 1 48 ? 4.672 7.512 -6.062 1 97.5 48 VAL B C 1
ATOM 1737 O O . VAL B 1 48 ? 5.559 8.359 -6.203 1 97.5 48 VAL B O 1
ATOM 1740 N N . ALA B 1 49 ? 4.875 6.246 -5.957 1 97 49 ALA B N 1
ATOM 1741 C CA . ALA B 1 49 ? 6.242 5.738 -5.977 1 97 49 ALA B CA 1
ATOM 1742 C C . ALA B 1 49 ? 6.301 4.348 -6.598 1 97 49 ALA B C 1
ATOM 1744 O O . ALA B 1 49 ? 5.402 3.525 -6.391 1 97 49 ALA B O 1
ATOM 1745 N N . LYS B 1 50 ? 7.387 4.109 -7.332 1 93.12 50 LYS B N 1
ATOM 1746 C CA . LYS B 1 50 ? 7.719 2.732 -7.691 1 93.12 50 LYS B CA 1
ATOM 1747 C C . LYS B 1 50 ? 8.086 1.915 -6.457 1 93.12 50 LYS B C 1
ATOM 1749 O O . LYS B 1 50 ? 8.422 2.475 -5.414 1 93.12 50 LYS B O 1
ATOM 1754 N N . SER B 1 51 ? 8.07 0.614 -6.672 1 91.69 51 SER B N 1
ATOM 1755 C CA . SER B 1 51 ? 8.305 -0.283 -5.543 1 91.69 51 SER B CA 1
ATOM 1756 C C . SER B 1 51 ? 9.672 -0.051 -4.922 1 91.69 51 SER B C 1
ATOM 1758 O O . SER B 1 51 ? 9.836 -0.169 -3.705 1 91.69 51 SER B O 1
ATOM 1760 N N . THR B 1 52 ? 10.664 0.312 -5.695 1 90.25 52 THR B N 1
ATOM 1761 C CA . THR B 1 52 ? 12.039 0.45 -5.219 1 90.25 52 THR B CA 1
ATOM 1762 C C . THR B 1 52 ? 12.148 1.593 -4.215 1 90.25 52 THR B C 1
ATOM 1764 O O . THR B 1 52 ? 13.07 1.617 -3.393 1 90.25 52 THR B O 1
ATOM 1767 N N . VAL B 1 53 ? 11.242 2.547 -4.219 1 94.25 53 VAL B N 1
ATOM 1768 C CA . VAL B 1 53 ? 11.289 3.67 -3.291 1 94.25 53 VAL B CA 1
ATOM 1769 C C . VAL B 1 53 ? 9.984 3.75 -2.504 1 94.25 53 VAL B C 1
ATOM 1771 O O . VAL B 1 53 ? 9.625 4.812 -1.996 1 94.25 53 VAL B O 1
ATOM 1774 N N . ALA B 1 54 ? 9.305 2.664 -2.445 1 96 54 ALA B N 1
ATOM 1775 C CA . ALA B 1 54 ? 8.031 2.607 -1.741 1 96 54 ALA B CA 1
ATOM 1776 C C . ALA B 1 54 ? 8.188 3.014 -0.28 1 96 54 ALA B C 1
ATOM 1778 O O . ALA B 1 54 ? 7.312 3.668 0.29 1 96 54 ALA B O 1
ATOM 1779 N N . SER B 1 55 ? 9.258 2.699 0.326 1 94.56 55 SER B N 1
ATOM 1780 C CA . SER B 1 55 ? 9.492 3.033 1.728 1 94.56 55 SER B CA 1
ATOM 1781 C C . SER B 1 55 ? 9.492 4.543 1.942 1 94.56 55 SER B C 1
ATOM 1783 O O . SER B 1 55 ? 8.992 5.035 2.953 1 94.56 55 SER B O 1
ATOM 1785 N N . LYS B 1 56 ? 10.062 5.227 1.028 1 95.19 56 LYS B N 1
ATOM 1786 C CA . LYS B 1 56 ? 10.094 6.684 1.12 1 95.19 56 LYS B CA 1
ATOM 1787 C C . LYS B 1 56 ? 8.68 7.27 1.071 1 95.19 56 LYS B C 1
ATOM 1789 O O . LYS B 1 56 ? 8.336 8.141 1.871 1 95.19 56 LYS B O 1
ATOM 1794 N N . ALA B 1 57 ? 7.906 6.777 0.164 1 97.81 57 ALA B N 1
ATOM 1795 C CA . ALA B 1 57 ? 6.523 7.234 0.044 1 97.81 57 ALA B CA 1
ATOM 1796 C C . ALA B 1 57 ? 5.746 6.961 1.328 1 97.81 57 ALA B C 1
ATOM 1798 O O . ALA B 1 57 ? 4.984 7.816 1.792 1 97.81 57 ALA B O 1
ATOM 1799 N N . ILE B 1 58 ? 5.961 5.828 1.848 1 97.25 58 ILE B N 1
ATOM 1800 C CA . ILE B 1 58 ? 5.277 5.438 3.076 1 97.25 58 ILE B CA 1
ATOM 1801 C C . ILE B 1 58 ? 5.695 6.359 4.215 1 97.25 58 ILE B C 1
ATOM 1803 O O . ILE B 1 58 ? 4.852 6.82 4.992 1 97.25 58 ILE B O 1
ATOM 1807 N N . THR B 1 59 ? 6.977 6.633 4.309 1 94.19 59 THR B N 1
ATOM 1808 C CA . THR B 1 59 ? 7.492 7.531 5.336 1 94.19 59 THR B CA 1
ATOM 1809 C C . THR B 1 59 ? 6.875 8.922 5.199 1 94.19 59 THR B C 1
ATOM 1811 O O . THR B 1 59 ? 6.426 9.508 6.184 1 94.19 59 THR B O 1
ATOM 1814 N N . ILE B 1 60 ? 6.836 9.398 4.055 1 97.06 60 ILE B N 1
ATOM 1815 C CA . ILE B 1 60 ? 6.25 10.711 3.791 1 97.06 60 ILE B CA 1
ATOM 1816 C C . ILE B 1 60 ? 4.785 10.711 4.219 1 97.06 60 ILE B C 1
ATOM 1818 O O . ILE B 1 60 ? 4.336 11.633 4.902 1 97.06 60 ILE B O 1
ATOM 1822 N N . ALA B 1 61 ? 4.09 9.703 3.82 1 97.5 61 ALA B N 1
ATOM 1823 C CA . ALA B 1 61 ? 2.674 9.609 4.176 1 97.5 61 ALA B CA 1
ATOM 1824 C C . ALA B 1 61 ? 2.484 9.641 5.688 1 97.5 61 ALA B C 1
ATOM 1826 O O . ALA B 1 61 ? 1.588 10.32 6.191 1 97.5 61 ALA B O 1
ATOM 1827 N N . GLU B 1 62 ? 3.32 8.945 6.367 1 94.69 62 GLU B N 1
ATOM 1828 C CA . GLU B 1 62 ? 3.211 8.891 7.824 1 94.69 62 GLU B CA 1
ATOM 1829 C C . GLU B 1 62 ? 3.469 10.258 8.453 1 94.69 62 GLU B C 1
ATOM 1831 O O . GLU B 1 62 ? 2.762 10.664 9.375 1 94.69 62 GLU B O 1
ATOM 1836 N N . ILE B 1 63 ? 4.434 10.898 8.023 1 94.06 63 ILE B N 1
ATOM 1837 C CA . ILE B 1 63 ? 4.762 12.219 8.547 1 94.06 63 ILE B CA 1
ATOM 1838 C C . ILE B 1 63 ? 3.621 13.188 8.258 1 94.06 63 ILE B C 1
ATOM 1840 O O . ILE B 1 63 ? 3.223 13.969 9.125 1 94.06 63 ILE B O 1
ATOM 1844 N N . VAL B 1 64 ? 3.086 13.133 7.059 1 96.56 64 VAL B N 1
ATOM 1845 C CA . VAL B 1 64 ? 1.99 14.008 6.652 1 96.56 64 VAL B CA 1
ATOM 1846 C C . VAL B 1 64 ? 0.785 13.781 7.562 1 96.56 64 VAL B C 1
ATOM 1848 O O . VAL B 1 64 ? 0.201 14.734 8.078 1 96.56 64 VAL B O 1
ATOM 1851 N N . LYS B 1 65 ? 0.439 12.562 7.82 1 95.5 65 LYS B N 1
ATOM 1852 C CA . LYS B 1 65 ? -0.687 12.234 8.688 1 95.5 65 LYS B CA 1
ATOM 1853 C C . LYS B 1 65 ? -0.453 12.75 10.109 1 95.5 65 LYS B C 1
ATOM 1855 O O . LYS B 1 65 ? -1.36 13.305 10.727 1 95.5 65 LYS B O 1
ATOM 1860 N N . ARG B 1 66 ? 0.706 12.547 10.562 1 92.62 66 ARG B N 1
ATOM 1861 C CA . ARG B 1 66 ? 1.045 13.016 11.898 1 92.62 66 ARG B CA 1
ATOM 1862 C C . ARG B 1 66 ? 0.911 14.531 12 1 92.62 66 ARG B C 1
ATOM 1864 O O . ARG B 1 66 ? 0.402 15.047 13 1 92.62 66 ARG B O 1
ATOM 1871 N N . ARG B 1 67 ? 1.4 15.164 11.039 1 94.38 67 ARG B N 1
ATOM 1872 C CA . ARG B 1 67 ? 1.339 16.625 11.031 1 94.38 67 ARG B CA 1
ATOM 1873 C C . ARG B 1 67 ? -0.105 17.109 10.984 1 94.38 67 ARG B C 1
ATOM 1875 O O . ARG B 1 67 ? -0.462 18.078 11.648 1 94.38 67 ARG B O 1
ATOM 1882 N N . ILE B 1 68 ? -0.92 16.469 10.234 1 95.69 68 ILE B N 1
ATOM 1883 C CA . ILE B 1 68 ? -2.336 16.812 10.18 1 95.69 68 ILE B CA 1
ATOM 1884 C C . ILE B 1 68 ? -2.963 16.641 11.562 1 95.69 68 ILE B C 1
ATOM 1886 O O . ILE B 1 68 ? -3.676 17.516 12.047 1 95.69 68 ILE B O 1
ATOM 1890 N N . SER B 1 69 ? -2.635 15.594 12.188 1 92.75 69 SER B N 1
ATOM 1891 C CA . SER B 1 69 ? -3.199 15.273 13.492 1 92.75 69 SER B CA 1
ATOM 1892 C C . SER B 1 69 ? -2.744 16.266 14.555 1 92.75 69 SER B C 1
ATOM 1894 O O . SER B 1 69 ? -3.506 16.609 15.461 1 92.75 69 SER B O 1
ATOM 1896 N N . THR B 1 70 ? -1.498 16.625 14.453 1 90.81 70 THR B N 1
ATOM 1897 C CA . THR B 1 70 ? -0.953 17.562 15.422 1 90.81 70 THR B CA 1
ATOM 1898 C C . THR B 1 70 ? -1.701 18.891 15.352 1 90.81 70 THR B C 1
ATOM 1900 O O . THR B 1 70 ? -1.762 19.641 16.344 1 90.81 70 THR B O 1
ATOM 1903 N N . GLN B 1 71 ? -2.303 19.188 14.211 1 90.5 71 GLN B N 1
ATOM 1904 C CA . GLN B 1 71 ? -3.09 20.406 14.039 1 90.5 71 GLN B CA 1
ATOM 1905 C C . GLN B 1 71 ? -4.531 20.188 14.484 1 90.5 71 GLN B C 1
ATOM 1907 O O . GLN B 1 71 ? -5.363 21.094 14.367 1 90.5 71 GLN B O 1
ATOM 1912 N N . GLY B 1 72 ? -4.828 18.953 14.945 1 91.25 72 GLY B N 1
ATOM 1913 C CA . GLY B 1 72 ? -6.164 18.656 15.438 1 91.25 72 GLY B CA 1
ATOM 1914 C C . GLY B 1 72 ? -7.141 18.312 14.328 1 91.25 72 GLY B C 1
ATOM 1915 O O . GLY B 1 72 ? -8.359 18.375 14.523 1 91.25 72 GLY B O 1
ATOM 1916 N N . GLU B 1 73 ? -6.594 18.062 13.141 1 94.06 73 GLU B N 1
ATOM 1917 C CA . GLU B 1 73 ? -7.434 17.766 11.984 1 94.06 73 GLU B CA 1
ATOM 1918 C C . GLU B 1 73 ? -7.441 16.266 11.68 1 94.06 73 GLU B C 1
ATOM 1920 O O . GLU B 1 73 ? -6.52 15.547 12.062 1 94.06 73 GLU B O 1
ATOM 1925 N N . ALA B 1 74 ? -8.523 15.883 11.039 1 95.94 74 ALA B N 1
ATOM 1926 C CA . ALA B 1 74 ? -8.641 14.484 10.617 1 95.94 74 ALA B CA 1
ATOM 1927 C C . ALA B 1 74 ? -7.965 14.266 9.266 1 95.94 74 ALA B C 1
ATOM 1929 O O . ALA B 1 74 ? -7.859 15.195 8.453 1 95.94 74 ALA B O 1
ATOM 1930 N N . TRP B 1 75 ? -7.484 13.109 9.109 1 97.06 75 TRP B N 1
ATOM 1931 C CA . TRP B 1 75 ? -6.969 12.703 7.801 1 97.06 75 TRP B CA 1
ATOM 1932 C C . TRP B 1 75 ? -7.676 11.445 7.309 1 97.06 75 TRP B C 1
ATOM 1934 O O . TRP B 1 75 ? -8.172 10.641 8.109 1 97.06 75 TRP B O 1
ATOM 1944 N N . PHE B 1 76 ? -7.695 11.273 6.004 1 96.94 76 PHE B N 1
ATOM 1945 C CA . PHE B 1 76 ? -8.203 10.109 5.285 1 96.94 76 PHE B CA 1
ATOM 1946 C C . PHE B 1 76 ? -7.176 9.586 4.293 1 96.94 76 PHE B C 1
ATOM 1948 O O . PHE B 1 76 ? -6.492 10.375 3.631 1 96.94 76 PHE B O 1
ATOM 1955 N N . GLN B 1 77 ? -7.117 8.289 4.273 1 97.06 77 GLN B N 1
ATOM 1956 C CA . GLN B 1 77 ? -6.094 7.664 3.439 1 97.06 77 GLN B CA 1
ATOM 1957 C C . GLN B 1 77 ? -6.695 6.59 2.541 1 97.06 77 GLN B C 1
ATOM 1959 O O . GLN B 1 77 ? -7.57 5.836 2.967 1 97.06 77 GLN B O 1
ATOM 1964 N N . TYR B 1 78 ? -6.191 6.469 1.313 1 97.25 78 TYR B N 1
ATOM 1965 C CA . TYR B 1 78 ? -6.52 5.449 0.325 1 97.25 78 TYR B CA 1
ATOM 1966 C C . TYR B 1 78 ? -5.258 4.91 -0.343 1 97.25 78 TYR B C 1
ATOM 1968 O O . TYR B 1 78 ? -4.465 5.676 -0.897 1 97.25 78 TYR B O 1
ATOM 1976 N N . THR B 1 79 ? -5.133 3.613 -0.328 1 97.06 79 THR B N 1
ATOM 1977 C CA . THR B 1 79 ? -3.891 3.033 -0.829 1 97.06 79 THR B CA 1
ATOM 1978 C C . THR B 1 79 ? -4.156 2.156 -2.049 1 97.06 79 THR B C 1
ATOM 1980 O O . THR B 1 79 ? -5 1.26 -2.002 1 97.06 79 THR B O 1
ATOM 1983 N N . LYS B 1 80 ? -3.434 2.467 -3.059 1 95.44 80 LYS B N 1
ATOM 1984 C CA . LYS B 1 80 ? -3.508 1.735 -4.32 1 95.44 80 LYS B CA 1
ATOM 1985 C C . LYS B 1 80 ? -2.17 1.085 -4.656 1 95.44 80 LYS B C 1
ATOM 1987 O O . LYS B 1 80 ? -1.125 1.736 -4.594 1 95.44 80 LYS B O 1
ATOM 1992 N N . LEU B 1 81 ? -2.223 -0.193 -4.902 1 95.62 81 LEU B N 1
ATOM 1993 C CA . LEU B 1 81 ? -1.06 -0.936 -5.371 1 95.62 81 LEU B CA 1
ATOM 1994 C C . LEU B 1 81 ? -1.352 -1.62 -6.699 1 95.62 81 LEU B C 1
ATOM 1996 O O . LEU B 1 81 ? -2.188 -2.525 -6.77 1 95.62 81 LEU B O 1
ATOM 2000 N N . GLU B 1 82 ? -0.583 -1.192 -7.77 1 91.12 82 GLU B N 1
ATOM 2001 C CA . GLU B 1 82 ? -0.891 -1.742 -9.086 1 91.12 82 GLU B CA 1
ATOM 2002 C C . GLU B 1 82 ? 0.374 -1.92 -9.922 1 91.12 82 GLU B C 1
ATOM 2004 O O . GLU B 1 82 ? 1.383 -1.255 -9.68 1 91.12 82 GLU B O 1
ATOM 2009 N N . GLY B 1 83 ? 0.278 -2.93 -10.867 1 85.12 83 GLY B N 1
ATOM 2010 C CA . GLY B 1 83 ? 1.354 -3.123 -11.828 1 85.12 83 GLY B CA 1
ATOM 2011 C C . GLY B 1 83 ? 1.237 -2.223 -13.047 1 85.12 83 GLY B C 1
ATOM 2012 O O . GLY B 1 83 ? 0.14 -2.01 -13.562 1 85.12 83 GLY B O 1
ATOM 2013 N N . THR B 1 84 ? 2.268 -1.549 -13.391 1 76.38 84 THR B N 1
ATOM 2014 C CA . THR B 1 84 ? 2.289 -0.745 -14.609 1 76.38 84 THR B CA 1
ATOM 2015 C C . THR B 1 84 ? 3.385 -1.226 -15.555 1 76.38 84 THR B C 1
ATOM 2017 O O . THR B 1 84 ? 4.414 -1.738 -15.109 1 76.38 84 THR B O 1
ATOM 2020 N N . MET B 1 85 ? 3.023 -1.214 -16.766 1 75.88 85 MET B N 1
ATOM 2021 C CA . MET B 1 85 ? 4.016 -1.607 -17.766 1 75.88 85 MET B CA 1
ATOM 2022 C C . MET B 1 85 ? 4.988 -0.467 -18.047 1 75.88 85 MET B C 1
ATOM 2024 O O . MET B 1 85 ? 4.57 0.677 -18.234 1 75.88 85 MET B O 1
ATOM 2028 N N . VAL B 1 86 ? 6.25 -0.742 -17.812 1 68.31 86 VAL B N 1
ATOM 2029 C CA . VAL B 1 86 ? 7.262 0.265 -18.109 1 68.31 86 VAL B CA 1
ATOM 2030 C C . VAL B 1 86 ? 8.156 -0.229 -19.25 1 68.31 86 VAL B C 1
ATOM 2032 O O . VAL B 1 86 ? 8.453 -1.424 -19.328 1 68.31 86 VAL B O 1
ATOM 2035 N N . GLU B 1 87 ? 8.422 0.633 -20.172 1 68.56 87 GLU B N 1
ATOM 2036 C CA . GLU B 1 87 ? 9.32 0.31 -21.266 1 68.56 87 GLU B CA 1
ATOM 2037 C C . GLU B 1 87 ? 10.781 0.338 -20.828 1 68.56 87 GLU B C 1
ATOM 2039 O O . GLU B 1 87 ? 11.203 1.268 -20.125 1 68.56 87 GLU B O 1
ATOM 2044 N N . LEU B 1 88 ? 11.391 -0.826 -20.953 1 62.12 88 LEU B N 1
ATOM 2045 C CA . LEU B 1 88 ? 12.82 -0.849 -20.641 1 62.12 88 LEU B CA 1
ATOM 2046 C C . LEU B 1 88 ? 13.625 -0.21 -21.766 1 62.12 88 LEU B C 1
ATOM 2048 O O . LEU B 1 88 ? 13.359 -0.46 -22.938 1 62.12 88 LEU B O 1
ATOM 2052 N N . LYS B 1 89 ? 14.164 0.903 -21.438 1 56.75 89 LYS B N 1
ATOM 2053 C CA . LYS B 1 89 ? 15.016 1.509 -22.453 1 56.75 89 LYS B CA 1
ATOM 2054 C C . LYS B 1 89 ? 16.109 0.538 -22.906 1 56.75 89 LYS B C 1
ATOM 2056 O O . LYS B 1 89 ? 16.75 -0.115 -22.078 1 56.75 89 LYS B O 1
ATOM 2061 N N . ALA B 1 90 ? 16.094 0.109 -24.047 1 55.25 90 ALA B N 1
ATOM 2062 C CA . ALA B 1 90 ? 17.156 -0.697 -24.656 1 55.25 90 ALA B CA 1
ATOM 2063 C C . ALA B 1 90 ? 18.531 -0.19 -24.25 1 55.25 90 ALA B C 1
ATOM 2065 O O . ALA B 1 90 ? 18.75 1.019 -24.125 1 55.25 90 ALA B O 1
ATOM 2066 N N . PRO B 1 91 ? 19.234 -1.042 -23.594 1 54.12 91 PRO B N 1
ATOM 2067 C CA . PRO B 1 91 ? 20.594 -0.569 -23.344 1 54.12 91 PRO B CA 1
ATOM 2068 C C . PRO B 1 91 ? 21.203 0.128 -24.562 1 54.12 91 PRO B C 1
ATOM 2070 O O . PRO B 1 91 ? 20.953 -0.269 -25.703 1 54.12 91 PRO B O 1
ATOM 2073 N N . LYS B 1 92 ? 21.375 1.374 -24.484 1 48.03 92 LYS B N 1
ATOM 2074 C CA . LYS B 1 92 ? 22.125 2.014 -25.562 1 48.03 92 LYS B CA 1
ATOM 2075 C C . LYS B 1 92 ? 23.297 1.15 -26.016 1 48.03 92 LYS B C 1
ATOM 2077 O O . LYS B 1 92 ? 24.078 0.669 -25.188 1 48.03 92 LYS B O 1
ATOM 2082 N N . LYS B 1 93 ? 23.141 0.398 -27 1 45.34 93 LYS B N 1
ATOM 2083 C CA . LYS B 1 93 ? 24.328 -0.232 -27.562 1 45.34 93 LYS B CA 1
ATOM 2084 C C . LYS B 1 93 ? 25.531 0.703 -27.484 1 45.34 93 LYS B C 1
ATOM 2086 O O . LYS B 1 93 ? 25.484 1.834 -27.984 1 45.34 93 LYS B O 1
ATOM 2091 N N . SER B 1 94 ? 26.266 0.718 -26.422 1 41.28 94 SER B N 1
ATOM 2092 C CA . SER B 1 94 ? 27.547 1.398 -26.516 1 41.28 94 SER B CA 1
ATOM 2093 C C . SER B 1 94 ? 28.219 1.137 -27.844 1 41.28 94 SER B C 1
ATOM 2095 O O . SER B 1 94 ? 28.469 -0.015 -28.219 1 41.28 94 SER B O 1
ATOM 2097 N N . LYS B 1 95 ? 27.922 1.771 -28.859 1 39.09 95 LYS B N 1
ATOM 2098 C CA . LYS B 1 95 ? 28.797 1.728 -30.016 1 39.09 95 LYS B CA 1
ATOM 2099 C C . LYS B 1 95 ? 30.266 1.786 -29.594 1 39.09 95 LYS B C 1
ATOM 2101 O O . LYS B 1 95 ? 30.734 2.803 -29.062 1 39.09 95 LYS B O 1
ATOM 2106 N N . LYS B 1 96 ? 30.812 0.722 -29.016 1 38.5 96 LYS B N 1
ATOM 2107 C CA . LYS B 1 96 ? 32.281 0.706 -29.062 1 38.5 96 LYS B CA 1
ATOM 2108 C C . LYS B 1 96 ? 32.781 1.194 -30.406 1 38.5 96 LYS B C 1
ATOM 2110 O O . LYS B 1 96 ? 32.656 0.494 -31.422 1 38.5 96 LYS B O 1
ATOM 2115 N N . GLU B 1 97 ? 32.562 2.439 -30.672 1 39.06 97 GLU B N 1
ATOM 2116 C CA . GLU B 1 97 ? 33.406 2.973 -31.75 1 39.06 97 GLU B CA 1
ATOM 2117 C C . GLU B 1 97 ? 34.844 2.533 -31.578 1 39.06 97 GLU B C 1
ATOM 2119 O O . GLU B 1 97 ? 35.469 2.812 -30.547 1 39.06 97 GLU B O 1
ATOM 2124 N N . GLY B 1 98 ? 35.125 1.284 -31.906 1 33.84 98 GLY B N 1
ATOM 2125 C CA . GLY B 1 98 ? 36.5 0.808 -32.094 1 33.84 98 GLY B CA 1
ATOM 2126 C C . GLY B 1 98 ? 37.438 1.88 -32.625 1 33.84 98 GLY B C 1
ATOM 2127 O O . GLY B 1 98 ? 37.281 2.357 -33.75 1 33.84 98 GLY B O 1
ATOM 2128 N N . LYS B 1 99 ? 37.844 2.803 -31.734 1 37.72 99 LYS B N 1
ATOM 2129 C CA . LYS B 1 99 ? 38.938 3.695 -32.094 1 37.72 99 LYS B CA 1
ATOM 2130 C C . LYS B 1 99 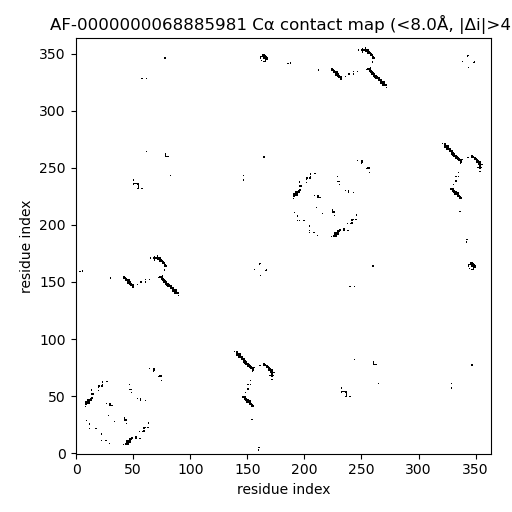? 40.031 2.939 -32.844 1 37.72 99 LYS B C 1
ATOM 2132 O O . LYS B 1 99 ? 40.688 2.076 -32.281 1 37.72 99 LYS B O 1
ATOM 2137 N N . GLY B 1 100 ? 39.781 2.58 -34.062 1 33.38 100 GLY B N 1
ATOM 2138 C CA . GLY B 1 100 ? 40.719 2.023 -35.031 1 33.38 100 GLY B CA 1
ATOM 2139 C C . GLY B 1 100 ? 42.125 2.625 -34.906 1 33.38 100 GLY B C 1
ATOM 2140 O O . GLY B 1 100 ? 42.281 3.846 -34.812 1 33.38 100 GLY B O 1
ATOM 2141 N N . LYS B 1 101 ? 43 1.972 -34.125 1 34.59 101 LYS B N 1
ATOM 2142 C CA . LYS B 1 101 ? 44.438 2.26 -34.031 1 34.59 101 LYS B CA 1
ATOM 2143 C C . LYS B 1 101 ? 44.969 2.719 -35.375 1 34.59 101 LYS B C 1
ATOM 2145 O O . LYS B 1 101 ? 44.906 1.987 -36.375 1 34.59 101 LYS B O 1
ATOM 2150 N N . ASN B 1 102 ? 44.812 4.055 -35.594 1 33.81 102 ASN B N 1
ATOM 2151 C CA . ASN B 1 102 ? 45.469 4.68 -36.719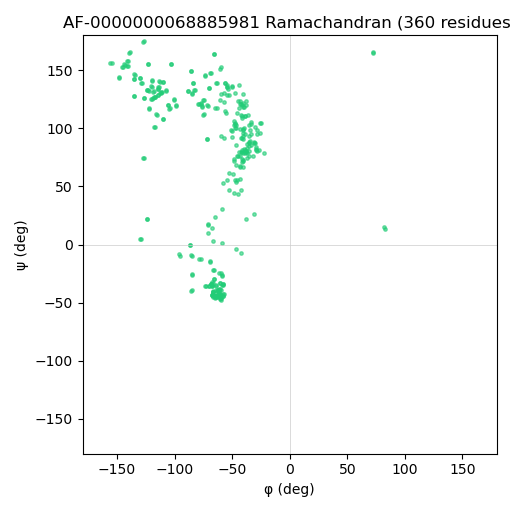 1 33.81 102 ASN B CA 1
ATOM 2152 C C . ASN B 1 102 ? 46.938 4.27 -36.812 1 33.81 102 ASN B C 1
ATOM 2154 O O . ASN B 1 102 ? 47.781 4.707 -36 1 33.81 102 ASN B O 1
ATOM 2158 N N . LYS B 1 103 ? 47.281 2.879 -36.875 1 30.31 103 LYS B N 1
ATOM 2159 C CA . LYS B 1 103 ? 48.625 2.457 -37.125 1 30.31 103 LYS B CA 1
ATOM 2160 C C . LYS B 1 103 ? 49.281 3.301 -38.219 1 30.31 103 LYS B C 1
ATOM 2162 O O . LYS B 1 103 ? 48.812 3.291 -39.375 1 30.31 103 LYS B O 1
ATOM 2167 N N . ASP B 1 104 ? 49.719 4.469 -37.781 1 33.97 104 ASP B N 1
ATOM 2168 C CA . ASP B 1 104 ? 50.594 5.32 -38.594 1 33.97 104 ASP B CA 1
ATOM 2169 C C . ASP B 1 104 ? 51.656 4.496 -39.281 1 33.97 104 ASP B C 1
ATOM 2171 O O . ASP B 1 104 ? 52.656 4.094 -38.656 1 33.97 104 ASP B O 1
ATOM 2175 N N . GLN B 1 105 ? 51.25 3.271 -39.969 1 29.53 105 GLN B N 1
ATOM 2176 C CA . GLN B 1 105 ? 52.219 2.484 -40.719 1 29.53 105 GLN B CA 1
ATOM 2177 C C . GLN B 1 105 ? 53.062 3.375 -41.656 1 29.53 105 GLN B C 1
ATOM 2179 O O . GLN B 1 105 ? 52.531 4.012 -42.562 1 29.53 105 GLN B O 1
ATOM 2184 N N . ARG B 1 106 ? 53.969 4.102 -40.969 1 29.03 106 ARG B N 1
ATOM 2185 C CA . ARG B 1 106 ? 55.062 4.738 -41.688 1 29.03 106 ARG B CA 1
ATOM 2186 C C . ARG B 1 106 ? 55.625 3.791 -42.75 1 29.03 106 ARG B C 1
ATOM 2188 O O . ARG B 1 106 ? 56.125 2.709 -42.406 1 29.03 106 ARG B O 1
ATOM 2195 N N . GLY B 1 107 ? 54.938 3.625 -44.031 1 29.14 107 GLY B N 1
ATOM 2196 C CA . GLY B 1 107 ? 55.188 2.836 -45.219 1 29.14 107 GLY B CA 1
ATOM 2197 C C . GLY B 1 107 ? 56.625 2.941 -45.719 1 29.14 107 GLY B C 1
ATOM 2198 O O . GLY B 1 107 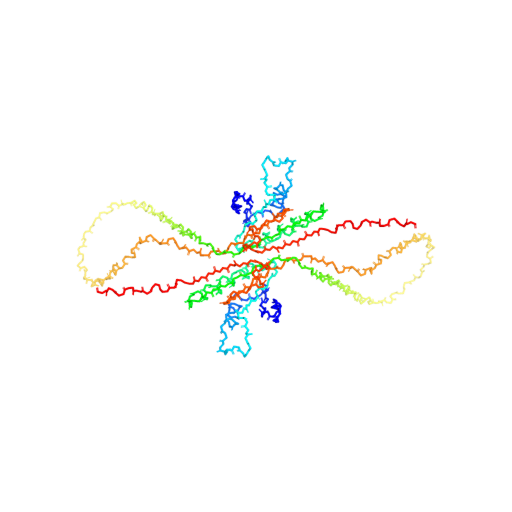? 57 3.908 -46.375 1 29.14 107 GLY B O 1
ATOM 2199 N N . SER B 1 108 ? 57.625 2.861 -44.688 1 28.02 108 SER B N 1
ATOM 2200 C CA . SER B 1 108 ? 58.969 2.885 -45.281 1 28.02 108 SER B CA 1
ATOM 2201 C C . SER B 1 108 ? 59.062 1.982 -46.5 1 28.02 108 SER B C 1
ATOM 2203 O O . SER B 1 108 ? 58.406 0.946 -46.562 1 28.02 108 SER B O 1
ATOM 2205 N N . GLN B 1 109 ? 59.75 2.467 -47.625 1 28.12 109 GLN B N 1
ATOM 2206 C CA . GLN B 1 109 ? 59.906 2.197 -49.031 1 28.12 109 GLN B CA 1
ATOM 2207 C C . GLN B 1 109 ? 60.594 0.862 -49.281 1 28.12 109 GLN B C 1
ATOM 2209 O O . GLN B 1 109 ? 60.938 0.506 -50.406 1 28.12 109 GLN B O 1
ATOM 2214 N N . VAL B 1 110 ? 60.906 0.112 -48.25 1 28.33 110 VAL B N 1
ATOM 2215 C CA . VAL B 1 110 ? 62 -0.759 -48.656 1 28.33 110 VAL B CA 1
ATOM 2216 C C . VAL B 1 110 ? 61.562 -1.642 -49.844 1 28.33 110 VAL B C 1
ATOM 2218 O O . VAL B 1 110 ? 60.375 -2.043 -49.906 1 28.33 110 VAL B O 1
ATOM 2221 N N . GLU B 1 111 ? 62.375 -1.684 -50.938 1 28.44 111 G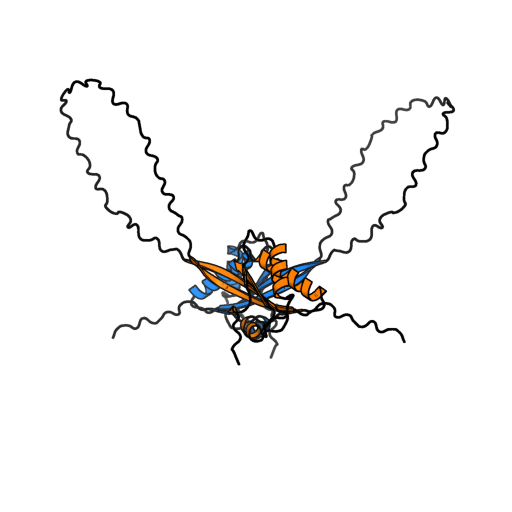LU B N 1
ATOM 2222 C CA . GLU B 1 111 ? 62.438 -2.205 -52.281 1 28.44 111 GLU B CA 1
ATOM 2223 C C . GLU B 1 111 ? 62.281 -3.725 -52.312 1 28.44 111 GLU B C 1
ATOM 2225 O O . GLU B 1 111 ? 63.219 -4.445 -51.969 1 28.44 111 GLU B O 1
ATOM 2230 N N . LYS B 1 112 ? 61.25 -4.312 -51.719 1 27.7 112 LYS B N 1
ATOM 2231 C CA . LYS B 1 112 ? 61.219 -5.77 -51.625 1 27.7 112 LYS B CA 1
ATOM 2232 C C . LYS B 1 112 ? 61.25 -6.418 -53 1 27.7 112 LYS B C 1
ATOM 2234 O O . LYS B 1 112 ? 60.438 -6.086 -53.875 1 27.7 112 LYS B O 1
ATOM 2239 N N . ALA B 1 113 ? 62.438 -6.754 -53.469 1 27.48 113 ALA B N 1
ATOM 2240 C CA . ALA B 1 113 ? 62.75 -7.602 -54.625 1 27.48 113 ALA B CA 1
ATOM 2241 C C . ALA B 1 113 ? 61.781 -8.805 -54.656 1 27.48 113 ALA B C 1
ATOM 2243 O O . ALA B 1 113 ? 61.5 -9.414 -53.625 1 27.48 113 ALA B O 1
ATOM 2244 N N . GLY B 1 114 ? 60.938 -8.969 -55.719 1 25.11 114 GLY B N 1
ATOM 2245 C CA . GLY B 1 114 ? 59.719 -9.625 -56.062 1 25.11 114 GLY B CA 1
ATOM 2246 C C . GLY B 1 114 ? 59.812 -11.141 -56.094 1 25.11 114 GLY B C 1
ATOM 2247 O O . GLY B 1 114 ? 58.938 -11.828 -56.594 1 25.11 114 GLY B O 1
ATOM 2248 N N . GLU B 1 115 ? 60.969 -11.773 -55.5 1 25.98 115 GLU B N 1
ATOM 2249 C CA . GLU B 1 115 ? 61.062 -13.07 -56.156 1 25.98 115 GLU B CA 1
ATOM 2250 C C . GLU B 1 115 ? 59.75 -13.844 -56.031 1 25.98 115 GLU B C 1
ATOM 2252 O O . GLU B 1 115 ? 59.062 -13.781 -55.031 1 25.98 115 GLU B O 1
ATOM 2257 N N . LYS B 1 116 ? 59.344 -14.5 -57.219 1 26.39 116 LYS B N 1
ATOM 2258 C CA . LYS B 1 116 ? 58.156 -15.07 -57.812 1 26.39 116 LYS B CA 1
ATOM 2259 C C . LYS B 1 116 ? 57.75 -16.359 -57.125 1 26.39 116 LYS B C 1
ATOM 2261 O O . LYS B 1 116 ? 57.406 -17.344 -57.781 1 26.39 116 LYS B O 1
ATOM 2266 N N . GLY B 1 117 ? 58.25 -16.625 -55.938 1 24.22 117 GLY B N 1
ATOM 2267 C CA . GLY B 1 117 ? 58.031 -18.047 -55.656 1 24.22 117 GLY B CA 1
ATOM 2268 C C . GLY B 1 117 ? 56.562 -18.453 -55.812 1 24.22 117 GLY B C 1
ATOM 2269 O O . GLY B 1 117 ? 55.688 -17.609 -55.719 1 24.22 117 GLY B O 1
ATOM 2270 N N . ALA B 1 118 ? 56.344 -19.641 -56.531 1 26.55 118 ALA B N 1
ATOM 2271 C CA . ALA B 1 118 ? 55.188 -20.391 -57 1 26.55 118 ALA B CA 1
ATOM 2272 C C . ALA B 1 118 ? 54.219 -20.672 -55.875 1 26.55 118 ALA B C 1
ATOM 2274 O O . ALA B 1 118 ? 54.5 -21.453 -54.969 1 26.55 118 ALA B O 1
ATOM 2275 N N . GLN B 1 119 ? 53.688 -19.656 -55.281 1 25.47 119 GLN B N 1
ATOM 2276 C CA . GLN B 1 119 ? 52.844 -19.797 -54.094 1 25.47 119 GLN B CA 1
ATOM 2277 C C . GLN B 1 119 ? 51.656 -20.719 -54.375 1 25.47 119 GLN B C 1
ATOM 2279 O O . GLN B 1 119 ? 50.938 -20.531 -55.344 1 25.47 119 GLN B O 1
ATOM 2284 N N . ILE B 1 120 ? 51.938 -22.031 -54.062 1 26.5 120 ILE B N 1
ATOM 2285 C CA . ILE B 1 120 ? 50.906 -23.094 -54 1 26.5 120 ILE B CA 1
ATOM 2286 C C . ILE B 1 120 ? 49.625 -22.531 -53.469 1 26.5 120 ILE B C 1
ATOM 2288 O O . ILE B 1 120 ? 49.625 -21.781 -52.469 1 26.5 120 ILE B O 1
ATOM 2292 N N . GLY B 1 121 ? 48.719 -22.312 -54.406 1 23.31 121 GLY B N 1
ATOM 2293 C CA . GLY B 1 121 ? 47.344 -21.781 -54.344 1 23.31 121 GLY B CA 1
ATOM 2294 C C . GLY B 1 121 ? 46.531 -22.359 -53.188 1 23.31 121 GLY B C 1
ATOM 2295 O O . GLY B 1 121 ? 46.219 -23.547 -53.188 1 23.31 121 GLY B O 1
ATOM 2296 N N . GLY B 1 122 ? 47.125 -22.172 -51.969 1 22.81 122 GLY B N 1
ATOM 2297 C CA . GLY B 1 122 ? 46.312 -22.688 -50.875 1 22.81 122 GLY B CA 1
ATOM 2298 C C . GLY B 1 122 ? 44.844 -22.375 -51.062 1 22.81 122 GLY B C 1
ATOM 2299 O O . GLY B 1 122 ? 44.469 -21.328 -51.594 1 22.81 122 GLY B O 1
ATOM 2300 N N . GLU B 1 123 ? 44.062 -23.453 -51.375 1 26.33 123 GLU B N 1
ATOM 2301 C CA . GLU B 1 123 ? 42.594 -23.469 -51.406 1 26.33 123 GLU B CA 1
ATOM 2302 C C . GLU B 1 123 ? 42 -22.625 -50.312 1 26.33 123 GLU B C 1
ATOM 2304 O O . GLU B 1 123 ? 42.312 -22.828 -49.125 1 26.33 123 GLU B O 1
ATOM 2309 N N . GLU B 1 124 ? 42 -21.297 -50.562 1 27.39 124 GLU B N 1
ATOM 2310 C CA . GLU B 1 124 ? 41.312 -20.359 -49.719 1 27.39 124 GLU B CA 1
ATOM 2311 C C . GLU B 1 124 ? 39.938 -20.891 -49.281 1 27.39 124 GLU B C 1
ATOM 2313 O O . GLU B 1 124 ? 39.125 -21.266 -50.125 1 27.39 124 GLU B O 1
ATOM 2318 N N . GLY B 1 125 ? 40 -21.734 -48.25 1 24.77 125 GLY B N 1
ATOM 2319 C CA . GLY B 1 125 ? 38.75 -22.062 -47.625 1 24.77 125 GLY B CA 1
ATOM 2320 C C . GLY B 1 125 ? 37.781 -20.906 -47.594 1 24.77 125 GLY B C 1
ATOM 2321 O O . GLY B 1 125 ? 38.125 -19.797 -47.156 1 24.77 125 GLY B O 1
ATOM 2322 N N . THR B 1 126 ? 37.062 -20.75 -48.688 1 26.78 126 THR B N 1
ATOM 2323 C CA . THR B 1 126 ? 35.938 -19.828 -48.75 1 26.78 126 THR B CA 1
ATOM 2324 C C . THR B 1 126 ? 35.156 -19.859 -47.438 1 26.78 126 THR B C 1
ATOM 2326 O O . THR B 1 126 ? 34.625 -20.906 -47.062 1 26.78 126 THR B O 1
ATOM 2329 N N . ASP B 1 127 ? 35.719 -19.156 -46.438 1 26.73 127 ASP B N 1
ATOM 2330 C CA . ASP B 1 127 ? 34.844 -18.859 -45.312 1 26.73 127 ASP B CA 1
ATOM 2331 C C . ASP B 1 127 ? 33.469 -18.422 -45.75 1 26.73 127 ASP B C 1
ATOM 2333 O O . ASP B 1 127 ? 33.312 -17.375 -46.375 1 26.73 127 ASP B O 1
ATOM 2337 N N . GLU B 1 128 ? 32.688 -19.25 -46.344 1 27.94 128 GLU B N 1
ATOM 2338 C CA . GLU B 1 128 ? 31.266 -18.938 -46.5 1 27.94 128 GLU B CA 1
ATOM 2339 C C . GLU B 1 128 ? 30.75 -18.172 -45.281 1 27.94 128 GLU B C 1
ATOM 2341 O O . GLU B 1 128 ? 30.781 -18.688 -44.156 1 27.94 128 GLU B O 1
ATOM 2346 N N . GLU B 1 129 ? 31.031 -16.875 -45.281 1 29.81 129 GLU B N 1
ATOM 2347 C CA . GLU B 1 129 ? 30.344 -16 -44.344 1 29.81 129 GLU B CA 1
ATOM 2348 C C . GLU B 1 129 ? 28.891 -16.406 -44.188 1 29.81 129 GLU B C 1
ATOM 2350 O O . GLU B 1 129 ? 28.156 -16.516 -45.156 1 29.81 129 GLU B O 1
ATOM 2355 N N . ASP B 1 130 ? 28.625 -17.375 -43.438 1 28.73 130 ASP B N 1
ATOM 2356 C CA . ASP B 1 130 ? 27.234 -17.641 -43.062 1 28.73 130 ASP B CA 1
ATOM 2357 C C . ASP B 1 130 ? 26.438 -16.344 -42.938 1 28.73 130 ASP B C 1
ATOM 2359 O O . ASP B 1 130 ? 26.844 -15.43 -42.25 1 28.73 130 ASP B O 1
ATOM 2363 N N . PRO B 1 131 ? 25.688 -15.875 -44 1 33.53 131 PRO B N 1
ATOM 2364 C CA . PRO B 1 131 ? 24.781 -14.727 -44 1 33.53 131 PRO B CA 1
ATOM 2365 C C . PRO B 1 131 ? 23.922 -14.648 -42.75 1 33.53 131 PRO B C 1
ATOM 2367 O O . PRO B 1 131 ? 22.938 -13.914 -42.719 1 33.53 131 PRO B O 1
ATOM 2370 N N . PHE B 1 132 ? 23.953 -15.594 -41.938 1 32.03 132 PHE B N 1
ATOM 2371 C CA . PHE B 1 132 ? 23.016 -15.328 -40.844 1 32.03 132 PHE B CA 1
ATOM 2372 C C . PHE B 1 132 ? 23.266 -13.953 -40.219 1 32.03 132 PHE B C 1
ATOM 2374 O O . PHE B 1 132 ? 24.109 -13.812 -39.344 1 32.03 132 PHE B O 1
ATOM 2381 N N . GLU B 1 133 ? 23.406 -12.984 -41 1 34.81 133 GLU B N 1
ATOM 2382 C CA . GLU B 1 133 ? 23.375 -11.688 -40.312 1 34.81 133 GLU B CA 1
ATOM 2383 C C . GLU B 1 133 ? 22.266 -11.641 -39.281 1 34.81 133 GLU B C 1
ATOM 2385 O O . GLU B 1 133 ? 21.109 -11.945 -39.562 1 34.81 133 GLU B O 1
ATOM 2390 N N . PRO B 1 134 ? 22.516 -11.844 -38.031 1 35.59 134 PRO B N 1
ATOM 2391 C CA . PRO B 1 134 ? 21.391 -11.664 -37.094 1 35.59 134 PRO B CA 1
ATOM 2392 C C . PRO B 1 134 ? 20.547 -10.438 -37.438 1 35.59 134 PRO B C 1
ATOM 2394 O O . PRO B 1 134 ? 21.078 -9.398 -37.844 1 35.59 134 PRO B O 1
ATOM 2397 N N . LEU B 1 135 ? 19.5 -10.523 -38.219 1 34.59 135 LEU B N 1
ATOM 2398 C CA . LEU B 1 135 ? 18.562 -9.414 -38.375 1 34.59 135 LEU B CA 1
ATOM 2399 C C . LEU B 1 135 ? 18.578 -8.523 -37.125 1 34.59 135 LEU B C 1
ATOM 2401 O O . LEU B 1 135 ? 18.516 -9.016 -36 1 34.59 135 LEU B O 1
ATOM 2405 N N . LYS B 1 136 ? 19.297 -7.461 -37.062 1 39.5 136 LYS B N 1
ATOM 2406 C CA . LYS B 1 136 ? 19.125 -6.355 -36.125 1 39.5 136 LYS B CA 1
ATOM 2407 C C . LYS B 1 136 ? 17.656 -6.184 -35.75 1 39.5 136 LYS B C 1
ATOM 2409 O O . LYS B 1 136 ? 16.922 -5.43 -36.375 1 39.5 136 LYS B O 1
ATOM 2414 N N . GLU B 1 137 ? 16.797 -7.152 -35.781 1 39 137 GLU B N 1
ATOM 2415 C CA . GLU B 1 137 ? 15.422 -6.949 -35.344 1 39 137 GLU B CA 1
ATOM 2416 C C . GLU B 1 137 ? 15.352 -5.992 -34.156 1 39 137 GLU B C 1
ATOM 2418 O O . GLU B 1 137 ? 16.234 -6.004 -33.312 1 39 137 GLU B O 1
ATOM 2423 N N . LYS B 1 138 ? 14.805 -4.793 -34.312 1 42.16 138 LYS B N 1
ATOM 2424 C CA . LYS B 1 138 ? 14.398 -3.908 -33.219 1 42.16 138 LYS B CA 1
ATOM 2425 C C . LYS B 1 138 ? 14.164 -4.695 -31.922 1 42.16 138 LYS B C 1
ATOM 2427 O O . LYS B 1 138 ? 13.359 -5.629 -31.906 1 42.16 138 LYS B O 1
ATOM 2432 N N . THR B 1 139 ? 15.102 -5.023 -31.281 1 44.38 139 THR B N 1
ATOM 2433 C CA . THR B 1 139 ? 14.938 -5.648 -29.969 1 44.38 139 THR B CA 1
ATOM 2434 C C . THR B 1 139 ? 13.656 -5.156 -29.297 1 44.38 139 THR B C 1
ATOM 2436 O O . THR B 1 139 ? 13.5 -3.961 -29.047 1 44.38 139 THR B O 1
ATOM 2439 N N . PRO B 1 140 ? 12.5 -5.625 -29.547 1 48.03 140 PRO B N 1
ATOM 2440 C CA . PRO B 1 140 ? 11.266 -5.191 -28.875 1 48.03 140 PRO B CA 1
ATOM 2441 C C . PRO B 1 140 ? 11.523 -4.613 -27.5 1 48.03 140 PRO B C 1
ATOM 2443 O O . PRO B 1 140 ? 12.367 -5.121 -26.75 1 48.03 140 PRO B O 1
ATOM 2446 N N . GLN B 1 141 ? 11.453 -3.332 -27.391 1 54.66 141 GLN B N 1
ATOM 2447 C CA . GLN B 1 141 ? 11.5 -2.652 -26.109 1 54.66 141 GLN B CA 1
ATOM 2448 C C . GLN B 1 141 ? 10.891 -3.516 -25 1 54.66 141 GLN B C 1
ATOM 2450 O O . GLN B 1 141 ? 9.719 -3.9 -25.094 1 54.66 141 GLN B O 1
ATOM 2455 N N . LYS B 1 142 ? 11.703 -4.375 -24.359 1 62.75 142 LYS B N 1
ATOM 2456 C CA . LYS B 1 142 ? 11.266 -5.246 -23.281 1 62.75 142 LYS B CA 1
ATOM 2457 C C . LYS B 1 142 ? 10.422 -4.477 -22.266 1 62.75 142 LYS B C 1
ATOM 2459 O O . LYS B 1 142 ? 10.789 -3.371 -21.859 1 62.75 142 LYS B O 1
ATOM 2464 N N . LYS B 1 143 ? 9.102 -4.664 -22.344 1 69.75 143 LYS B N 1
ATOM 2465 C CA . LYS B 1 143 ? 8.18 -4.105 -21.359 1 69.75 143 LYS B CA 1
ATOM 2466 C C . LYS B 1 143 ? 8.203 -4.914 -20.062 1 69.75 143 LYS B C 1
ATOM 2468 O O . LYS B 1 143 ? 8.336 -6.141 -20.094 1 69.75 143 LYS B O 1
ATOM 2473 N N . ARG B 1 144 ? 8.578 -4.055 -18.953 1 72.94 144 ARG B N 1
ATOM 2474 C CA . ARG B 1 144 ? 8.531 -4.73 -17.656 1 72.94 144 ARG B CA 1
ATOM 2475 C C . ARG B 1 144 ? 7.406 -4.18 -16.797 1 72.94 144 ARG B C 1
ATOM 2477 O O . ARG B 1 144 ? 7.145 -2.975 -16.797 1 72.94 144 ARG B O 1
ATOM 2484 N N . LYS B 1 145 ? 6.637 -5.074 -16.281 1 78.5 145 LYS B N 1
ATOM 2485 C CA . LYS B 1 145 ? 5.625 -4.684 -15.305 1 78.5 145 LYS B CA 1
ATOM 2486 C C . LYS B 1 145 ? 6.262 -4.285 -13.977 1 78.5 145 LYS B C 1
ATOM 2488 O O . LYS B 1 145 ? 7.066 -5.035 -13.422 1 78.5 145 LYS B O 1
ATOM 2493 N N . MET B 1 146 ? 6.004 -2.99 -13.609 1 84.75 146 MET B N 1
ATOM 2494 C CA . MET B 1 146 ? 6.527 -2.498 -12.344 1 84.75 146 MET B CA 1
ATOM 2495 C C . MET B 1 146 ? 5.395 -2.092 -11.406 1 84.75 146 MET B C 1
ATOM 2497 O O . MET B 1 146 ? 4.477 -1.374 -11.812 1 84.75 146 MET B O 1
ATOM 2501 N N . PRO B 1 147 ? 5.516 -2.566 -10.219 1 92.19 147 PRO B N 1
ATOM 2502 C CA . PRO B 1 147 ? 4.469 -2.16 -9.273 1 92.19 147 PRO B CA 1
ATOM 2503 C C . PRO B 1 147 ? 4.562 -0.687 -8.891 1 92.19 147 PRO B C 1
ATOM 2505 O O . PRO B 1 147 ? 5.664 -0.16 -8.711 1 92.19 147 PRO B O 1
ATOM 2508 N N . LEU B 1 148 ? 3.439 -0.024 -8.891 1 94.56 148 LEU B N 1
ATOM 2509 C CA . LEU B 1 148 ? 3.312 1.362 -8.453 1 94.56 148 LEU B CA 1
ATOM 2510 C C . LEU B 1 148 ? 2.457 1.459 -7.195 1 94.56 148 LEU B C 1
ATOM 2512 O O . LEU B 1 148 ? 1.354 0.908 -7.145 1 94.56 148 LEU B O 1
ATOM 2516 N N . LEU B 1 149 ? 3.055 2.156 -6.234 1 96.69 149 LEU B N 1
ATOM 2517 C CA . LEU B 1 149 ? 2.326 2.459 -5.008 1 96.69 149 LEU B CA 1
ATOM 2518 C C . LEU B 1 149 ? 1.799 3.889 -5.027 1 96.69 149 LEU B C 1
ATOM 2520 O O . LEU B 1 149 ? 2.559 4.832 -5.254 1 96.69 149 LEU B O 1
ATOM 2524 N N . THR B 1 150 ? 0.477 4.004 -4.836 1 97.12 150 THR B N 1
ATOM 2525 C CA . THR B 1 150 ? -0.14 5.316 -4.68 1 97.12 150 THR B CA 1
ATOM 2526 C C . THR B 1 150 ? -0.833 5.43 -3.326 1 97.12 150 THR B C 1
ATOM 2528 O O . THR B 1 150 ? -1.65 4.582 -2.967 1 97.12 150 THR B O 1
ATOM 2531 N N . ILE B 1 151 ? -0.472 6.441 -2.586 1 98.19 151 ILE B N 1
ATOM 2532 C CA . ILE B 1 151 ? -1.108 6.738 -1.309 1 98.19 151 ILE B CA 1
ATOM 2533 C C . ILE B 1 151 ? -1.812 8.094 -1.387 1 98.19 151 ILE B C 1
ATOM 2535 O O . ILE B 1 151 ? -1.158 9.133 -1.478 1 98.19 151 ILE B O 1
ATOM 2539 N N . TYR B 1 152 ? -3.135 8.094 -1.34 1 98.06 152 TYR B N 1
ATOM 2540 C CA . TYR B 1 152 ? -3.902 9.328 -1.263 1 98.06 152 TYR B CA 1
ATOM 2541 C C . TYR B 1 152 ? -4.102 9.758 0.187 1 98.06 152 TYR B C 1
ATOM 2543 O O . TYR B 1 152 ? -4.477 8.945 1.035 1 98.06 152 TYR B O 1
ATOM 2551 N N . ILE B 1 153 ? -3.826 11.008 0.401 1 98.06 153 ILE B N 1
ATOM 2552 C CA . ILE B 1 153 ? -4.148 11.602 1.693 1 98.06 153 ILE B CA 1
ATOM 2553 C C . ILE B 1 153 ? -5.051 12.82 1.491 1 98.06 153 ILE B C 1
ATOM 2555 O O . ILE B 1 153 ? -4.809 13.641 0.601 1 98.06 153 ILE B O 1
ATOM 2559 N N . SER B 1 154 ? -6.066 12.883 2.252 1 97.56 154 SER B N 1
ATOM 2560 C CA . SER B 1 154 ? -7.016 13.977 2.113 1 97.56 154 SER B CA 1
ATOM 2561 C C . SER B 1 154 ? -7.484 14.484 3.477 1 97.56 154 SER B C 1
ATOM 2563 O O . SER B 1 154 ? -7.293 13.812 4.492 1 97.56 154 SER B O 1
ATOM 2565 N N . ARG B 1 155 ? -8.086 15.641 3.479 1 95.75 155 ARG B N 1
ATOM 2566 C CA . ARG B 1 155 ? -8.586 16.25 4.707 1 95.75 155 ARG B CA 1
ATOM 2567 C C . ARG B 1 155 ? -10.062 15.938 4.91 1 95.75 155 ARG B C 1
ATOM 2569 O O . ARG B 1 155 ? -10.641 16.281 5.945 1 95.75 155 ARG B O 1
ATOM 2576 N N . SER B 1 156 ? -10.641 15.391 3.926 1 95 156 SER B N 1
ATOM 2577 C CA . SER B 1 156 ? -12.023 14.93 3.99 1 95 156 SER B CA 1
ATOM 2578 C C . SER B 1 156 ? -12.195 13.609 3.262 1 95 156 SER B C 1
ATOM 2580 O O . SER B 1 156 ? -11.391 13.258 2.389 1 95 156 SER B O 1
ATOM 2582 N N . SER B 1 157 ? -13.242 12.992 3.691 1 95.75 157 SER B N 1
ATOM 2583 C CA . SER B 1 157 ? -13.523 11.711 3.045 1 95.75 157 SER B CA 1
ATOM 2584 C C . SER B 1 157 ? -13.836 11.898 1.563 1 95.75 157 SER B C 1
ATOM 2586 O O . SER B 1 157 ? -14.523 12.852 1.184 1 95.75 157 SER B O 1
ATOM 2588 N N . ILE B 1 158 ? -13.289 10.984 0.764 1 95.69 158 ILE B N 1
ATOM 2589 C CA . ILE B 1 158 ? -13.578 10.961 -0.667 1 95.69 158 ILE B CA 1
ATOM 2590 C C . ILE B 1 158 ? -14.266 9.648 -1.031 1 95.69 158 ILE B C 1
ATOM 2592 O O . ILE B 1 158 ? -13.602 8.625 -1.24 1 95.69 158 ILE B O 1
ATOM 2596 N N . PRO B 1 159 ? -15.586 9.68 -1.201 1 94.75 159 PRO B N 1
ATOM 2597 C CA . PRO B 1 159 ? -16.359 8.445 -1.393 1 94.75 159 PRO B CA 1
ATOM 2598 C C . PRO B 1 159 ? -15.883 7.633 -2.598 1 94.75 159 PRO B C 1
ATOM 2600 O O . PRO B 1 159 ? -15.883 6.402 -2.553 1 94.75 159 PRO B O 1
ATOM 2603 N N . GLU B 1 160 ? -15.453 8.289 -3.605 1 93.75 160 GLU B N 1
ATOM 2604 C CA . GLU B 1 160 ? -15.016 7.605 -4.816 1 93.75 160 GLU B CA 1
ATOM 2605 C C . GLU B 1 160 ? -13.75 6.789 -4.559 1 93.75 160 GLU B C 1
ATOM 2607 O O . GLU B 1 160 ? -13.633 5.652 -5.027 1 93.75 160 GLU B O 1
ATOM 2612 N N . LEU B 1 161 ? -12.867 7.32 -3.838 1 95.75 161 LEU B N 1
ATOM 2613 C CA . LEU B 1 161 ? -11.648 6.594 -3.504 1 95.75 161 LEU B CA 1
ATOM 2614 C C . LEU B 1 161 ? -11.93 5.496 -2.486 1 95.75 161 LEU B C 1
ATOM 2616 O O . LEU B 1 161 ? -11.305 4.43 -2.531 1 95.75 161 LEU B O 1
ATOM 2620 N N . ALA B 1 162 ? -12.828 5.809 -1.624 1 95.06 162 ALA B N 1
ATOM 2621 C CA . ALA B 1 162 ? -13.211 4.809 -0.627 1 95.06 162 ALA B CA 1
ATOM 2622 C C . ALA B 1 162 ? -13.773 3.557 -1.293 1 95.06 162 ALA B C 1
ATOM 2624 O O . ALA B 1 162 ? -13.477 2.436 -0.872 1 95.06 162 ALA B O 1
ATOM 2625 N N . LYS B 1 163 ? -14.484 3.752 -2.273 1 91.94 163 LYS B N 1
ATOM 2626 C CA . LYS B 1 163 ? -15.086 2.631 -2.992 1 91.94 163 LYS B CA 1
ATOM 2627 C C . LYS B 1 163 ? -14.023 1.809 -3.717 1 91.94 163 LYS B C 1
ATOM 2629 O O . LYS B 1 163 ? -14.102 0.58 -3.762 1 91.94 163 LYS B O 1
ATOM 2634 N N . LEU B 1 164 ? -13.023 2.498 -4.168 1 91.94 164 LEU B N 1
ATOM 2635 C CA . LEU B 1 164 ? -12.023 1.841 -4.996 1 91.94 164 LEU B CA 1
ATOM 2636 C C . LEU B 1 164 ? -10.953 1.181 -4.133 1 91.94 164 LEU B C 1
ATOM 2638 O O . LEU B 1 164 ? -10.492 0.077 -4.438 1 91.94 164 LEU B O 1
ATOM 2642 N N . TYR B 1 165 ? -10.555 1.879 -3.037 1 94.94 165 TYR B N 1
ATOM 2643 C CA . TYR B 1 165 ? -9.328 1.479 -2.361 1 94.94 165 TYR B CA 1
ATOM 2644 C C . TYR B 1 165 ? -9.555 1.312 -0.864 1 94.94 165 TYR B C 1
ATOM 2646 O O . TYR B 1 165 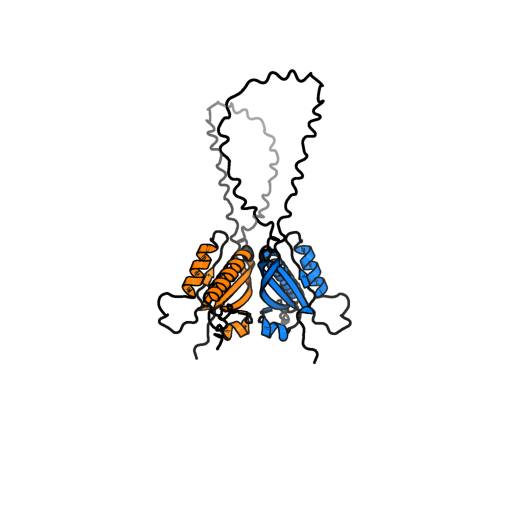? -8.625 1.021 -0.114 1 94.94 165 TYR B O 1
ATOM 2654 N N . GLY B 1 166 ? -10.828 1.454 -0.452 1 93.94 166 GLY B N 1
ATOM 2655 C CA . GLY B 1 166 ? -11.062 1.478 0.982 1 93.94 166 GLY B CA 1
ATOM 2656 C C . GLY B 1 166 ? -10.594 2.758 1.645 1 93.94 166 GLY B C 1
ATOM 2657 O O . GLY B 1 166 ? -9.828 3.523 1.053 1 93.94 166 GLY B O 1
ATOM 2658 N N . GLU B 1 167 ? -11.078 2.906 2.859 1 95.69 167 GLU B N 1
ATOM 2659 C CA . GLU B 1 167 ? -10.75 4.145 3.557 1 95.69 167 GLU B CA 1
ATOM 2660 C C . GLU B 1 167 ? -10.141 3.861 4.93 1 95.69 167 GLU B C 1
ATOM 2662 O O . GLU B 1 167 ? -10.672 3.041 5.688 1 95.69 167 GLU B O 1
ATOM 2667 N N . GLN B 1 168 ? -9.016 4.418 5.141 1 93.62 168 GLN B N 1
ATOM 2668 C CA . GLN B 1 168 ? -8.438 4.523 6.477 1 93.62 168 GLN B CA 1
ATOM 2669 C C . GLN B 1 168 ? -8.438 5.969 6.965 1 93.62 168 GLN B C 1
ATOM 2671 O O . GLN B 1 168 ? -8.188 6.895 6.184 1 93.62 168 GLN B O 1
ATOM 2676 N N . SER B 1 169 ? -8.75 6.145 8.289 1 95.06 169 SER B N 1
ATOM 2677 C CA . SER B 1 169 ? -8.805 7.512 8.797 1 95.06 169 SER B CA 1
ATOM 2678 C C . SER B 1 169 ? -8.289 7.594 10.227 1 95.06 169 SER B C 1
ATOM 2680 O O . SER B 1 169 ? -8.117 6.57 10.891 1 95.06 169 SER B O 1
ATOM 2682 N N . GLY B 1 170 ? -7.848 8.719 10.57 1 92.06 170 GLY B N 1
ATOM 2683 C CA . GLY B 1 170 ? -7.391 9.008 11.914 1 92.06 170 GLY B CA 1
ATOM 2684 C C . GLY B 1 170 ? -7.457 10.484 12.266 1 92.06 170 GLY B C 1
ATOM 2685 O O . GLY B 1 170 ? -7.699 11.32 11.398 1 92.06 170 GLY B O 1
ATOM 2686 N N . SER B 1 171 ? -7.539 10.719 13.617 1 84.81 171 SER B N 1
ATOM 2687 C CA . SER B 1 171 ? -7.582 12.102 14.078 1 84.81 171 SER B CA 1
ATOM 2688 C C . SER B 1 171 ? -6.648 12.32 15.258 1 84.81 171 SER B C 1
ATOM 2690 O O . SER B 1 171 ? -6.191 11.367 15.883 1 84.81 171 SER B O 1
ATOM 2692 N N . GLY B 1 172 ? -6.012 13.406 15.477 1 64.62 172 GLY B N 1
ATOM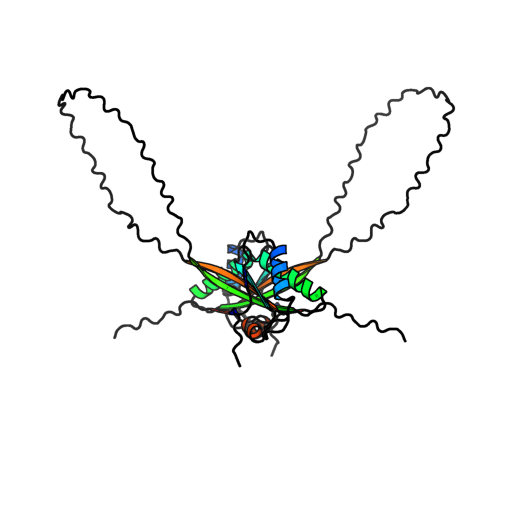 2693 C CA . GLY B 1 172 ? -5.301 13.758 16.688 1 64.62 172 GLY B CA 1
ATOM 2694 C C . GLY B 1 172 ? -6.203 13.797 17.922 1 64.62 172 GLY B C 1
ATOM 2695 O O . GLY B 1 172 ? -7.43 13.766 17.797 1 64.62 172 GLY B O 1
ATOM 2696 N N . PRO B 1 173 ? -5.613 13.508 19.219 1 53.31 173 PRO B N 1
ATOM 2697 C CA . PRO B 1 173 ? -6.445 13.711 20.406 1 53.31 173 PRO B CA 1
ATOM 2698 C C . PRO B 1 173 ? -7.305 14.969 20.312 1 53.31 173 PRO B C 1
ATOM 2700 O O . PRO B 1 173 ? -6.809 16.031 19.938 1 53.31 173 PRO B O 1
ATOM 2703 N N . VAL B 1 174 ? -8.531 14.828 19.984 1 45.59 174 VAL B N 1
ATOM 2704 C CA . VAL B 1 174 ? -9.352 16 20.281 1 45.59 174 VAL B CA 1
ATOM 2705 C C . VAL B 1 174 ? -9.023 16.516 21.672 1 45.59 174 VAL B C 1
ATOM 2707 O O . VAL B 1 174 ? -8.633 15.75 22.562 1 45.59 174 VAL B O 1
ATOM 2710 N N . GLY B 1 175 ? -8.617 17.734 22 1 37.28 175 GLY B N 1
ATOM 2711 C CA . GLY B 1 175 ? -8.711 18.297 23.344 1 37.28 175 GLY B CA 1
ATOM 2712 C C . GLY B 1 175 ? -9.875 17.734 24.141 1 37.28 175 GLY B C 1
ATOM 2713 O O . GLY B 1 175 ? -11.031 17.875 23.75 1 37.28 175 GLY B O 1
ATOM 2714 N N . GLU B 1 176 ? -9.883 16.656 24.812 1 37.91 176 GLU B N 1
ATOM 2715 C CA . GLU B 1 176 ? -10.828 16.656 25.922 1 37.91 176 GLU B CA 1
ATOM 2716 C C . GLU B 1 176 ? -10.953 18.047 26.531 1 37.91 176 GLU B C 1
ATOM 2718 O O . GLU B 1 176 ? -9.945 18.688 26.828 1 37.91 176 GLU B O 1
ATOM 2723 N N . ALA B 1 177 ? -11.945 18.938 26.391 1 37.03 177 ALA B N 1
ATOM 2724 C CA . ALA B 1 177 ? -12.367 19.984 27.297 1 37.03 177 ALA B CA 1
ATOM 2725 C C . ALA B 1 177 ? -12.055 19.625 28.75 1 37.03 177 ALA B C 1
ATOM 2727 O O . ALA B 1 177 ? -12.43 18.547 29.219 1 37.03 177 ALA B O 1
ATOM 2728 N N . GLN B 1 178 ? -10.945 20.047 29.297 1 33.16 178 GLN B N 1
ATOM 2729 C CA . GLN B 1 178 ? -10.789 20.156 30.734 1 33.16 178 GLN B CA 1
ATOM 2730 C C . GLN B 1 178 ? -12.117 20.453 31.422 1 33.16 178 GLN B C 1
ATOM 2732 O O . GLN B 1 178 ? -12.742 21.484 31.141 1 33.16 178 GLN B O 1
ATOM 2737 N N . GLU B 1 179 ? -12.883 19.547 31.766 1 35.19 179 GLU B N 1
ATOM 2738 C CA . GLU B 1 179 ? -13.867 19.875 32.781 1 35.19 179 GLU B CA 1
ATOM 2739 C C . GLU B 1 179 ? -13.266 20.75 33.875 1 35.19 179 GLU B C 1
ATOM 2741 O O . GLU B 1 179 ? -12.305 20.359 34.531 1 35.19 179 GLU B O 1
ATOM 2746 N N . GLN B 1 180 ? -13.266 22.094 33.844 1 29.81 180 GLN B N 1
ATOM 2747 C CA . GLN B 1 180 ? -13.125 22.953 35.031 1 29.81 180 GLN B CA 1
ATOM 2748 C C . GLN B 1 180 ? -13.875 22.375 36.219 1 29.81 180 GLN B C 1
ATOM 2750 O O . GLN B 1 180 ? -15 21.891 36.062 1 29.81 180 GLN B O 1
ATOM 2755 N N . PRO B 1 181 ? -13.18 21.906 37.219 1 36.41 181 PRO B N 1
ATOM 2756 C CA . PRO B 1 181 ? -13.984 21.719 38.438 1 36.41 181 PRO B CA 1
ATOM 2757 C C . PRO B 1 181 ? -15.008 22.828 38.625 1 36.41 181 PRO B C 1
ATOM 2759 O O . PRO B 1 181 ? -14.711 24 38.406 1 36.41 181 PRO B O 1
ATOM 2762 N N . ARG B 1 182 ? -16.312 22.516 38.75 1 27.27 182 ARG B N 1
ATOM 2763 C CA . ARG B 1 182 ? -17.094 23.438 39.562 1 27.27 182 ARG B CA 1
ATOM 2764 C C . ARG B 1 182 ? -16.516 23.516 41 1 27.27 182 ARG B C 1
ATOM 2766 O O . ARG B 1 182 ? -16.047 22.516 41.531 1 27.27 182 ARG B O 1
#

Organism: Tuber melanosporum (strain Mel28) (NCBI:txid656061)

Secondary structure (DSSP, 8-state):
-----GGGS-EEEE-TT--HHHHHHHHHHHHS-SS--SS----EEEEEEEGGGHHHHHHHHHHHHHHHHHTT-EEEEEEEEEEEEEE-------------------------------------------------------EEEEEEEEEEEESS--HHHHHHH--EEEE-----------/-----GGGS-EEEE-TT--HHHHHHHHHHHHS-SS--SS----EEEEEEEGGGHHHHHHHHHHHHHHHHHTT-EEEEEEEEEEEEEE-------------------------------------------------------EEEEEEEEEEEESS--HHHHHHH--EEEE-----------

Sequence (364 aa):
MDSFDPSSIPTVSIISSHSISKKTTRCLATLFPIQPPTTPSVLAVAIVAKSTVASKAITIAEIVKRRISTQGEAWFQYTKLEGTMVELKAPKKSKKEGKGKNKDQRGSQVEKAGEKGAQIGGEEGTDEEDPFEPLKEKTPQKKRKMPLLTIYISRSSIPELAKLYGEQSGSGPVGEAQEQPRMDSFDPSSIPTVSIISSHSISKKTTRCLATLFPIQPPTTPSVLAVAIVAKSTVASKAITIAEIVKRRISTQGEAWFQYTKLEGTMVELKAPKKSKKEGKGKNKDQRGSQVEKAGEKGAQIGGEEGTDEEDPFEPLKEKTPQKKRKMPLLTIYISRSSIPELAKLYGEQSGSGPVGEAQEQPR

Nearest PDB structures (foldseek):
  7c7a-assembly1_F  TM=7.469E-01  e=6.967E-06  Saccharomyces cerevisiae S288C
  3iab-assembly1_A  TM=7.881E-01  e=2.007E-05  Saccharomyces cerevisiae
  3u6y-assembly1_A  TM=7.430E-01  e=8.691E-04  Aeropyrum pernix K1
  4z9e-assembly1_B  TM=8.374E-01  e=4.848E-03  Thermoplasma volcanium GSS1
  8xaq-assembly1_B  TM=8.126E-01  e=5.534E-03  Sulfolobus acidocaldarius DSM 639

Radius of gyration: 35.67 Å; Cα contacts (8 Å, |Δi|>4): 493; chains: 2; bounding box: 86×62×117 Å

pLDDT: mean 70.7, std 28.69, range [21.14, 98.5]

Foldseek 3Di:
DPPDDPVPAAEDEDDPPDDLVVSLVVLLCQQDPPDPDPDPDFSKYKYKYFPVCVVSSVVSVVVNQVVCQVVQAKKKKFKDKDWDKDFADPPPPPPPPPPPPPPPPPVPPPDCPPPPPPPDDPPPPPPPPPPPPPPPPPPPRDIDITMMMMMMMTRDDDVVRCVVGNMDMDHHPDPPPPPDDD/DPPDDPVPAAEDEDDPPDDLVVSLVVLLCQQDPPDPDPDPDFSKYKYKYFPVCVVSSVVSVVVNQVVCQVVQAKKKKFKDKDWDKDFADPPPPPPPPVPPPPPPPPPPPPPPDDPPPPPPPPPPPPPPPPPPPVPPPPPPRDIDITMMMMMMMTRDDDVVRCVVGNMDMDHHPDPPPPPDDD

Solvent-accessible surface area (backbone atoms only — not comparable to full-atom values): 22188 Å² total; per-residue (Å²): 129,84,76,87,56,79,84,72,44,52,71,48,77,54,55,84,85,59,54,62,66,59,53,35,52,50,49,48,45,56,57,54,51,91,62,75,70,90,50,100,62,84,40,33,36,31,38,34,17,43,39,93,39,33,34,57,49,51,50,33,52,51,52,48,51,48,55,40,17,74,71,59,33,49,38,27,36,29,41,44,79,44,75,37,80,37,75,42,75,64,73,71,74,73,75,72,71,71,79,70,78,79,70,76,68,77,75,72,73,79,79,74,83,68,80,73,73,75,76,79,77,69,80,70,74,75,72,76,73,74,74,78,62,76,74,82,61,79,71,70,62,52,68,42,77,39,48,36,39,35,42,36,41,22,63,53,85,52,69,72,49,29,64,49,19,4,58,46,73,52,63,30,79,66,77,74,75,75,75,70,81,128,129,85,76,86,55,79,84,76,43,52,71,47,76,54,56,85,84,58,53,62,67,59,53,35,51,51,52,48,45,55,56,54,51,89,61,78,70,89,51,100,61,84,41,33,37,32,39,32,18,43,38,93,38,32,34,56,48,51,51,31,51,52,53,49,50,50,53,40,17,75,72,60,34,52,39,28,36,29,41,44,78,43,75,38,79,38,73,41,74,65,73,71,73,72,73,74,70,71,76,69,77,76,71,78,70,75,79,73,74,78,80,73,78,72,80,74,74,82,68,75,75,68,78,69,71,73,73,70,70,70,74,75,59,74,74,81,60,78,70,68,62,52,68,41,76,41,48,36,38,34,41,35,41,23,63,54,87,52,69,71,49,30,63,50,18,3,59,45,74,53,62,30,79,66,77,72,76,74,76,69,80,129